Protein 5Z4G (pdb70)

Solvent-accessible surface area: 16074 Å² total; per-residue (Å²): 54,96,64,50,8,61,29,0,54,25,40,0,53,2,74,120,48,72,7,100,81,26,156,42,12,24,170,31,2,102,38,45,108,109,43,47,62,17,65,64,65,205,40,52,4,30,8,67,11,68,79,63,115,83,79,93,30,14,38,9,50,20,34,20,68,82,53,162,72,136,60,88,32,53,12,76,54,50,107,118,22,76,52,76,87,104,80,45,73,48,83,17,42,5,49,63,91,61,40,65,0,31,16,110,30,61,31,64,94,104,142,16,126,20,76,11,34,17,57,4,17,10,46,37,0,53,26,31,18,52,2,86,72,33,46,0,75,9,78,5,97,76,41,199,103,165,146,246,93,29,65,30,0,52,24,81,0,56,3,70,121,33,74,6,90,73,26,147,41,11,8,164,24,8,104,41,44,108,108,36,58,64,14,60,69,28,180,30,53,6,39,7,70,11,62,72,86,113,86,67,95,28,18,40,8,64,20,30,18,66,88,48,127,48,72,29,99,14,18,6,19,53,49,40,85,18,57,13,31,11,90,82,34,67,20,68,17,38,5,49,63,90,63,96,62,0,26,15,87,33,57,32,73,90,99,148,20,94,17,48,9,28,18,52,6,104,50,71,64,1,55,25,26,17,45,2,114,77,37,48,0,67,11,101,6,106,58,69,173

Secondary structure (DSSP, 8-state):
---B--TT-EEEEEPSSPPBTHHHHHHHTT--HHHHTTTSTT---EEEEE--TT-SSEEEEEE-TTSS-EEEEEE-TT--EEEEETTEEEEEEEEEETTEEEEEEEEGGGTEEEEEEEEEETTEEEEEEEETTEEEEEEEEEE--/------TT-EEEEEPSSPPBTHHHHHHHHT--HHHHGGGSSSS--EEEEEE-TT-SSEEEEEE-TTSS-EEEEEE-TT--EEEEETTEEEEEEEEEETTEEEEEEEEGGGTEEEEEEEEEETTEEEEEEEETTEEEEEEEEEE-

Foldseek 3Di:
DDDAAQQLAAKWKFDPDAWACRVVCCVQQVPDPVRVVCRDDPWMKMKHWADDPPDQKIWIWIDTPPDDQIDIDIAHAPDWDWDDDPRFIKIWHWHDDGNKIKIWIAGVVVRKIKIWIWDDDPQKIWIWMDINHDITITIIGGDND/DDDAAQQLAAKWKFDFAAWALRVVVCVQQVPDPVRCVCRGGPWMKMKHWADDPPDQKIWIKIDGPPDPDIDIDIGHAQDWDWDDDPRFIKIWHWHDDGNKIWIWIARVVVRWIKIWIWDDDPQKIWIWIDTPRGIIITIIGGDD

B-factor: mean 23.76, std 11.37, range [7.85, 71.8]

Structure (mmCIF, N/CA/C/O backbone):
data_5Z4G
#
_entry.id   5Z4G
#
_cell.length_a   32.802
_cell.length_b   41.926
_cell.length_c   53.483
_cell.angle_alpha   89.97
_cell.angle_beta   80.75
_cell.angle_gamma   78.76
#
_symmetry.space_group_name_H-M   'P 1'
#
loop_
_entity.id
_entity.type
_entity.pdbx_description
1 polymer SAHS4
2 non-polymer 'ZINC ION'
3 non-polymer 'TETRAETHYLENE GLYCOL'
4 non-polymer 'TRIETHYLENE GLYCOL'
5 water water
#
loop_
_atom_site.group_PDB
_atom_site.id
_atom_site.type_symbol
_atom_site.label_atom_id
_atom_site.label_alt_id
_atom_site.label_comp_id
_atom_site.label_asym_id
_atom_site.label_entity_id
_atom_site.label_seq_id
_atom_site.pdbx_PDB_ins_code
_atom_site.Cartn_x
_atom_site.Cartn_y
_atom_site.Cartn_z
_atom_site.occupancy
_atom_site.B_iso_or_equiv
_atom_site.auth_seq_id
_atom_site.auth_comp_id
_atom_site.auth_asym_id
_atom_site.auth_atom_id
_atom_site.pdbx_PDB_model_num
ATOM 1 N N . SER A 1 17 ? 3.199 26.000 13.702 1.00 33.11 27 SER A N 1
ATOM 2 C CA . SER A 1 17 ? 2.328 25.025 12.997 1.00 37.28 27 SER A CA 1
ATOM 3 C C . SER A 1 17 ? 2.577 23.630 13.557 1.00 34.86 27 SER A C 1
ATOM 4 O O . SER A 1 17 ? 3.487 23.427 14.368 1.00 33.48 27 SER A O 1
ATOM 7 N N . GLN A 1 18 ? 1.767 22.679 13.109 1.00 35.74 28 GLN A N 1
ATOM 8 C CA . GLN A 1 18 ? 1.809 21.306 13.576 1.00 37.18 28 GLN A CA 1
ATOM 9 C C . GLN A 1 18 ? 3.110 20.623 13.150 1.00 34.41 28 GLN A C 1
ATOM 10 O O . GLN A 1 18 ? 3.579 20.808 12.023 1.00 36.43 28 GLN A O 1
ATOM 16 N N . TRP A 1 19 ? 3.703 19.860 14.066 1.00 33.14 29 TRP A N 1
ATOM 17 C CA . TRP A 1 19 ? 4.690 18.855 13.696 1.00 30.48 29 TRP A CA 1
ATOM 18 C C . TRP A 1 19 ? 3.945 17.728 12.992 1.00 29.23 29 TRP A C 1
ATOM 19 O O . TRP A 1 19 ? 2.806 17.407 13.350 1.00 32.16 29 TRP A O 1
ATOM 30 N N . THR A 1 20 ? 4.569 17.137 11.983 1.00 25.05 30 THR A N 1
ATOM 31 C CA . THR A 1 20 ? 3.930 16.046 11.231 1.00 22.44 30 THR A CA 1
ATOM 32 C C . THR A 1 20 ? 4.881 14.876 11.063 1.00 19.66 30 THR A C 1
ATOM 33 O O . THR A 1 20 ? 6.066 15.062 10.817 1.00 19.09 30 THR A O 1
ATOM 37 N N . GLY A 1 21 ? 4.351 13.664 11.200 1.00 18.58 31 GLY A N 1
ATOM 38 C CA . GLY A 1 21 ? 5.104 12.448 10.917 1.00 17.57 31 GLY A CA 1
ATOM 39 C C . GLY A 1 21 ? 4.447 11.697 9.783 1.00 15.39 31 GLY A C 1
ATOM 40 O O . GLY A 1 21 ? 3.217 11.648 9.697 1.00 16.54 31 GLY A O 1
ATOM 41 N N . LYS A 1 22 ? 5.270 11.123 8.908 1.00 13.28 32 LYS A N 1
ATOM 42 C CA . LYS A 1 22 ? 4.799 10.246 7.828 1.00 11.79 32 LYS A CA 1
ATOM 43 C C . LYS A 1 22 ? 5.612 8.948 7.914 1.00 10.41 32 LYS A C 1
ATOM 44 O O . LYS A 1 22 ? 6.537 8.706 7.106 1.00 11.80 32 LYS A O 1
ATOM 50 N N . PRO A 1 23 ? 5.288 8.105 8.917 1.00 10.39 33 PRO A N 1
ATOM 51 C CA . PRO A 1 23 ? 6.180 6.975 9.241 1.00 10.23 33 PRO A CA 1
ATOM 52 C C . PRO A 1 23 ? 6.157 5.853 8.202 1.00 10.22 33 PRO A C 1
ATOM 53 O O . PRO A 1 23 ? 6.972 4.940 8.271 1.00 11.09 33 PRO A O 1
ATOM 57 N N . TRP A 1 24 ? 5.225 5.930 7.253 1.00 9.84 34 TRP A N 1
ATOM 58 C CA . TRP A 1 24 ? 5.163 4.999 6.123 1.00 9.42 34 TRP A CA 1
ATOM 59 C C . TRP A 1 24 ? 6.233 5.282 5.060 1.00 9.28 34 TRP A C 1
ATOM 60 O O . TRP A 1 24 ? 6.481 4.438 4.200 1.00 10.27 34 TRP A O 1
ATOM 71 N N . LEU A 1 25 ? 6.844 6.470 5.109 1.00 9.96 35 LEU A N 1
ATOM 72 C CA . LEU A 1 25 ? 7.993 6.753 4.244 1.00 9.91 35 LEU A CA 1
ATOM 73 C C . LEU A 1 25 ? 9.166 5.855 4.604 1.00 10.64 35 LEU A C 1
ATOM 74 O O . LEU A 1 25 ? 9.504 5.688 5.782 1.00 13.43 35 LEU A O 1
ATOM 79 N N . GLY A 1 26 ? 9.776 5.273 3.582 1.00 10.44 36 GLY A N 1
ATOM 80 C CA . GLY A 1 26 ? 10.853 4.296 3.779 1.00 9.83 36 GLY A CA 1
ATOM 81 C C . GLY A 1 26 ? 10.691 3.092 2.884 1.00 9.57 36 GLY A C 1
ATOM 82 O O . GLY A 1 26 ? 9.799 3.064 2.019 1.00 9.81 36 GLY A O 1
ATOM 83 N N . LYS A 1 27 ? 11.559 2.103 3.090 1.00 9.19 37 LYS A N 1
ATOM 84 C CA . LYS A 1 27 ? 11.497 0.851 2.339 1.00 9.10 37 LYS A CA 1
ATOM 85 C C . LYS A 1 27 ? 11.129 -0.286 3.282 1.00 8.12 37 LYS A C 1
ATOM 86 O O . LYS A 1 27 ? 11.564 -0.314 4.425 1.00 9.73 37 LYS A O 1
ATOM 92 N N . TRP A 1 28 ? 10.314 -1.215 2.785 1.00 8.42 38 TRP A N 1
ATOM 93 C CA . TRP A 1 28 ? 9.633 -2.202 3.608 1.00 8.28 38 TRP A CA 1
ATOM 94 C C . TRP A 1 28 ? 9.692 -3.573 2.949 1.00 9.28 38 TRP A C 1
ATOM 95 O O . TRP A 1 28 ? 9.532 -3.685 1.735 1.00 10.71 38 TRP A O 1
ATOM 106 N N A GLU A 1 29 ? 9.922 -4.607 3.755 0.50 9.91 39 GLU A N 1
ATOM 107 N N B GLU A 1 29 ? 9.917 -4.606 3.758 0.50 9.30 39 GLU A N 1
ATOM 108 C CA A GLU A 1 29 ? 9.928 -5.989 3.277 0.50 10.35 39 GLU A CA 1
ATOM 109 C CA B GLU A 1 29 ? 9.935 -5.992 3.288 0.50 9.00 39 GLU A CA 1
ATOM 110 C C A GLU A 1 29 ? 8.823 -6.772 3.965 0.50 10.22 39 GLU A C 1
ATOM 111 C C B GLU A 1 29 ? 8.826 -6.778 3.968 0.50 9.27 39 GLU A C 1
ATOM 112 O O A GLU A 1 29 ? 8.722 -6.753 5.194 0.50 10.71 39 GLU A O 1
ATOM 113 O O B GLU A 1 29 ? 8.725 -6.768 5.198 0.50 9.81 39 GLU A O 1
ATOM 124 N N . SER A 1 30 ? 7.996 -7.458 3.179 1.00 9.34 40 SER A N 1
ATOM 125 C CA . SER A 1 30 ? 6.912 -8.267 3.740 1.00 10.26 40 SER A CA 1
ATOM 126 C C . SER A 1 30 ? 7.485 -9.347 4.660 1.00 10.88 40 SER A C 1
ATOM 127 O O . SER A 1 30 ? 8.523 -9.964 4.354 1.00 12.41 40 SER A O 1
ATOM 130 N N . ILE A 1 31 ? 6.840 -9.537 5.806 1.00 11.20 41 ILE A N 1
ATOM 131 C CA . ILE A 1 31 ? 7.268 -10.598 6.725 1.00 12.53 41 ILE A CA 1
ATOM 132 C C . ILE A 1 31 ? 6.933 -11.969 6.137 1.00 13.79 41 ILE A C 1
ATOM 133 O O . ILE A 1 31 ? 6.086 -12.068 5.252 1.00 14.85 41 ILE A O 1
ATOM 138 N N . ASP A 1 32 ? 7.595 -13.012 6.628 1.00 16.62 42 ASP A N 1
ATOM 139 C CA . ASP A 1 32 ? 7.316 -14.380 6.167 1.00 18.74 42 ASP A CA 1
ATOM 140 C C . ASP A 1 32 ? 5.848 -14.751 6.360 1.00 18.54 42 ASP A C 1
ATOM 141 O O . ASP A 1 32 ? 5.245 -14.398 7.366 1.00 18.03 42 ASP A O 1
ATOM 146 N N . GLY A 1 33 ? 5.285 -15.444 5.376 1.00 18.40 43 GLY A N 1
ATOM 147 C CA . GLY A 1 33 ? 3.919 -15.936 5.472 1.00 18.52 43 GLY A CA 1
ATOM 148 C C . GLY A 1 33 ? 2.918 -15.107 4.701 1.00 19.28 43 GLY A C 1
ATOM 149 O O . GLY A 1 33 ? 3.282 -14.153 4.003 1.00 20.52 43 GLY A O 1
ATOM 150 N N . THR A 1 34 ? 1.656 -15.494 4.831 1.00 19.06 44 THR A N 1
ATOM 151 C CA . THR A 1 34 ? 0.543 -14.870 4.126 1.00 19.28 44 THR A CA 1
ATOM 152 C C . THR A 1 34 ? -0.155 -13.848 5.022 1.00 17.71 44 THR A C 1
ATOM 153 O O . THR A 1 34 ? -0.062 -13.946 6.243 1.00 18.21 44 THR A O 1
ATOM 157 N N . PRO A 1 35 ? -0.849 -12.855 4.422 1.00 17.10 45 PRO A N 1
ATOM 158 C CA . PRO A 1 35 ? -1.576 -11.875 5.233 1.00 17.00 45 PRO A CA 1
ATOM 159 C C . PRO A 1 35 ? -2.586 -12.529 6.174 1.00 18.06 45 PRO A C 1
ATOM 160 O O . PRO A 1 35 ? -3.101 -13.613 5.872 1.00 19.97 45 PRO A O 1
ATOM 164 N N . GLU A 1 36 ? -2.824 -11.896 7.321 1.00 19.12 46 GLU A N 1
ATOM 165 C CA . GLU A 1 36 ? -3.919 -12.281 8.211 1.00 21.36 46 GLU A CA 1
ATOM 166 C C . GLU A 1 36 ? -5.232 -12.256 7.435 1.00 21.53 46 GLU A C 1
ATOM 167 O O . GLU A 1 36 ? -5.496 -11.307 6.684 1.00 20.74 46 GLU A O 1
ATOM 173 N N . ASN A 1 37 ? -6.023 -13.321 7.597 1.00 22.35 47 ASN A N 1
ATOM 174 C CA . ASN A 1 37 ? -7.314 -13.491 6.918 1.00 24.19 47 ASN A CA 1
ATOM 175 C C . ASN A 1 37 ? -7.215 -13.621 5.377 1.00 22.87 47 ASN A C 1
ATOM 176 O O . ASN A 1 37 ? -8.195 -13.395 4.660 1.00 24.71 47 ASN A O 1
ATOM 181 N N . TRP A 1 38 ? -6.037 -14.005 4.882 1.00 23.68 48 TRP A N 1
ATOM 182 C CA . TRP A 1 38 ? -5.786 -14.141 3.443 1.00 23.43 48 TRP A CA 1
ATOM 183 C C . TRP A 1 38 ? -6.759 -15.056 2.708 1.00 26.76 48 TRP A C 1
ATOM 184 O O . TRP A 1 38 ? -7.240 -14.689 1.632 1.00 26.35 48 TRP A O 1
ATOM 195 N N . GLU A 1 39 ? -7.045 -16.230 3.287 1.00 28.14 49 GLU A N 1
ATOM 196 C CA . GLU A 1 39 ? -7.948 -17.203 2.664 1.00 32.08 49 GLU A CA 1
ATOM 197 C C . GLU A 1 39 ? -9.321 -16.587 2.396 1.00 31.04 49 GLU A C 1
ATOM 198 O O . GLU A 1 39 ? -9.823 -16.670 1.274 1.00 34.37 49 GLU A O 1
ATOM 204 N N . ALA A 1 40 ? -9.893 -15.952 3.419 1.00 29.60 50 ALA A N 1
ATOM 205 C CA . ALA A 1 40 ? -11.192 -15.279 3.309 1.00 29.09 50 ALA A CA 1
ATOM 206 C C . ALA A 1 40 ? -11.178 -14.115 2.308 1.00 30.31 50 ALA A C 1
ATOM 207 O O . ALA A 1 40 ? -12.146 -13.940 1.560 1.00 31.40 50 ALA A O 1
ATOM 209 N N . PHE A 1 41 ? -10.084 -13.341 2.296 1.00 27.94 51 PHE A N 1
ATOM 210 C CA . PHE A 1 41 ? -9.924 -12.212 1.368 1.00 25.22 51 PHE A CA 1
ATOM 211 C C . PHE A 1 41 ? -9.833 -12.661 -0.085 1.00 25.62 51 PHE A C 1
ATOM 212 O O . PHE A 1 41 ? -10.477 -12.073 -0.949 1.00 26.78 51 PHE A O 1
ATOM 220 N N . VAL A 1 42 ? -9.021 -13.689 -0.341 1.00 26.50 52 VAL A N 1
ATOM 221 C CA . VAL A 1 42 ? -8.891 -14.280 -1.673 1.00 28.48 52 VAL A CA 1
ATOM 222 C C . VAL A 1 42 ? -10.269 -14.663 -2.243 1.00 29.90 52 VAL A C 1
ATOM 223 O O . VAL A 1 42 ? -10.582 -14.336 -3.392 1.00 31.62 52 VAL A O 1
ATOM 227 N N . LYS A 1 43 ? -11.091 -15.312 -1.414 1.00 30.67 53 LYS A N 1
ATOM 228 C CA . LYS A 1 43 ? -12.420 -15.787 -1.818 1.00 32.91 53 LYS A CA 1
ATOM 229 C C . LYS A 1 43 ? -13.385 -14.623 -2.078 1.00 32.14 53 LYS A C 1
ATOM 230 O O . LYS A 1 43 ? -13.989 -14.543 -3.149 1.00 34.01 53 LYS A O 1
ATOM 236 N N . ALA A 1 44 ? -13.507 -13.724 -1.103 1.00 31.09 54 ALA A N 1
ATOM 237 C CA . ALA A 1 44 ? -14.442 -12.603 -1.189 1.00 30.84 54 ALA A CA 1
ATOM 238 C C . ALA A 1 44 ? -14.066 -11.542 -2.227 1.00 30.95 54 ALA A C 1
ATOM 239 O O . ALA A 1 44 ? -14.945 -11.012 -2.917 1.00 31.59 54 ALA A O 1
ATOM 241 N N . ALA A 1 45 ? -12.771 -11.243 -2.337 1.00 29.45 55 ALA A N 1
ATOM 242 C CA . ALA A 1 45 ? -12.284 -10.217 -3.267 1.00 31.11 55 ALA A CA 1
ATOM 243 C C . ALA A 1 45 ? -11.980 -10.791 -4.651 1.00 31.97 55 ALA A C 1
ATOM 244 O O . ALA A 1 45 ? -11.552 -10.059 -5.556 1.00 32.81 55 ALA A O 1
ATOM 246 N N . ASN A 1 46 ? -12.222 -12.099 -4.801 1.00 31.97 56 ASN A N 1
ATOM 247 C CA . ASN A 1 46 ? -12.051 -12.828 -6.057 1.00 32.92 56 ASN A CA 1
ATOM 248 C C . ASN A 1 46 ? -10.656 -12.624 -6.640 1.00 31.07 56 ASN A C 1
ATOM 249 O O . ASN A 1 46 ? -10.498 -12.225 -7.798 1.00 32.60 56 ASN A O 1
ATOM 254 N N . ILE A 1 47 ? -9.651 -12.876 -5.803 1.00 28.42 57 ILE A N 1
ATOM 255 C CA . ILE A 1 47 ? -8.251 -12.766 -6.206 1.00 29.58 57 ILE A CA 1
ATOM 256 C C . ILE A 1 47 ? -7.907 -13.976 -7.080 1.00 27.67 57 ILE A C 1
ATOM 257 O O . ILE A 1 47 ? -7.967 -15.113 -6.601 1.00 28.61 57 ILE A O 1
ATOM 262 N N . PRO A 1 48 ? -7.568 -13.734 -8.369 1.00 28.01 58 PRO A N 1
ATOM 263 C CA . PRO A 1 48 ? -7.267 -14.833 -9.299 1.00 26.75 58 PRO A CA 1
ATOM 264 C C . PRO A 1 48 ? -5.979 -15.570 -8.908 1.00 25.12 58 PRO A C 1
ATOM 265 O O . PRO A 1 48 ? -5.107 -14.961 -8.279 1.00 25.85 58 PRO A O 1
ATOM 269 N N . PRO A 1 49 ? -5.857 -16.871 -9.261 1.00 22.65 59 PRO A N 1
ATOM 270 C CA . PRO A 1 49 ? -4.633 -17.637 -8.966 1.00 23.17 59 PRO A CA 1
ATOM 271 C C . PRO A 1 49 ? -3.325 -16.960 -9.389 1.00 23.22 59 PRO A C 1
ATOM 272 O O . PRO A 1 49 ? -2.335 -17.079 -8.670 1.00 24.53 59 PRO A O 1
ATOM 276 N N . LYS A 1 50 ? -3.324 -16.248 -10.521 1.00 25.49 60 LYS A N 1
ATOM 277 C CA . LYS A 1 50 ? -2.121 -15.539 -10.997 1.00 26.15 60 LYS A CA 1
ATOM 278 C C . LYS A 1 50 ? -1.635 -14.449 -10.034 1.00 26.66 60 LYS A C 1
ATOM 279 O O . LYS A 1 50 ? -0.435 -14.203 -9.939 1.00 29.31 60 LYS A O 1
ATOM 285 N N . ASP A 1 51 ? -2.574 -13.812 -9.335 1.00 28.50 61 ASP A N 1
ATOM 286 C CA . ASP A 1 51 ? -2.263 -12.790 -8.332 1.00 30.85 61 ASP A CA 1
ATOM 287 C C . ASP A 1 51 ? -1.958 -13.403 -6.966 1.00 30.59 61 ASP A C 1
ATOM 288 O O . ASP A 1 51 ? -1.072 -12.919 -6.249 1.00 32.09 61 ASP A O 1
ATOM 293 N N . GLN A 1 52 ? -2.689 -14.467 -6.623 1.00 28.75 62 GLN A N 1
ATOM 294 C CA . GLN A 1 52 ? -2.470 -15.257 -5.403 1.00 29.97 62 GLN A CA 1
ATOM 295 C C . GLN A 1 52 ? -1.020 -15.716 -5.262 1.00 29.84 62 GLN A C 1
ATOM 296 O O . GLN A 1 52 ? -0.452 -15.643 -4.173 1.00 29.09 62 GLN A O 1
ATOM 302 N N . ALA A 1 53 ? -0.444 -16.174 -6.376 1.00 29.40 63 ALA A N 1
ATOM 303 C CA . ALA A 1 53 ? 0.929 -16.686 -6.445 1.00 29.37 63 ALA A CA 1
ATOM 304 C C . ALA A 1 53 ? 1.993 -15.705 -5.942 1.00 31.18 63 ALA A C 1
ATOM 305 O O . ALA A 1 53 ? 3.027 -16.129 -5.419 1.00 33.31 63 ALA A O 1
ATOM 307 N N . LEU A 1 54 ? 1.735 -14.406 -6.092 1.00 30.50 64 LEU A N 1
ATOM 308 C CA . LEU A 1 54 ? 2.699 -13.378 -5.687 1.00 33.75 64 LEU A CA 1
ATOM 309 C C . LEU A 1 54 ? 2.779 -13.165 -4.180 1.00 34.08 64 LEU A C 1
ATOM 310 O O . LEU A 1 54 ? 3.724 -12.541 -3.694 1.00 32.80 64 LEU A O 1
ATOM 315 N N . TYR A 1 55 ? 1.797 -13.702 -3.454 1.00 33.89 65 TYR A N 1
ATOM 316 C CA . TYR A 1 55 ? 1.714 -13.559 -1.999 1.00 36.24 65 TYR A CA 1
ATOM 317 C C . TYR A 1 55 ? 1.775 -14.902 -1.267 1.00 38.59 65 TYR A C 1
ATOM 318 O O . TYR A 1 55 ? 1.844 -14.944 -0.038 1.00 39.48 65 TYR A O 1
ATOM 327 N N . ASN A 1 56 ? 1.762 -15.992 -2.035 1.00 42.29 66 ASN A N 1
ATOM 328 C CA . ASN A 1 56 ? 1.934 -17.342 -1.499 1.00 47.11 66 ASN A CA 1
ATOM 329 C C . ASN A 1 56 ? 3.375 -17.825 -1.680 1.00 46.28 66 ASN A C 1
ATOM 330 O O . ASN A 1 56 ? 4.025 -17.517 -2.686 1.00 46.99 66 ASN A O 1
ATOM 335 N N . GLY A 1 57 ? 3.867 -18.573 -0.695 1.00 44.44 67 GLY A N 1
ATOM 336 C CA . GLY A 1 57 ? 5.211 -19.150 -0.741 1.00 39.50 67 GLY A CA 1
ATOM 337 C C . GLY A 1 57 ? 6.300 -18.256 -0.179 1.00 38.12 67 GLY A C 1
ATOM 338 O O . GLY A 1 57 ? 6.040 -17.397 0.667 1.00 39.46 67 GLY A O 1
ATOM 339 N N . LYS A 1 58 ? 7.524 -18.463 -0.663 1.00 36.33 68 LYS A N 1
ATOM 340 C CA . LYS A 1 58 ? 8.694 -17.705 -0.206 1.00 35.41 68 LYS A CA 1
ATOM 341 C C . LYS A 1 58 ? 8.812 -16.305 -0.821 1.00 32.86 68 LYS A C 1
ATOM 342 O O . LYS A 1 58 ? 9.700 -15.544 -0.436 1.00 33.43 68 LYS A O 1
ATOM 348 N N . GLN A 1 59 ? 7.911 -15.968 -1.748 1.00 29.70 69 GLN A N 1
ATOM 349 C CA . GLN A 1 59 ? 7.968 -14.705 -2.492 1.00 27.23 69 GLN A CA 1
ATOM 350 C C . GLN A 1 59 ? 7.813 -13.463 -1.605 1.00 23.22 69 GLN A C 1
ATOM 351 O O . GLN A 1 59 ? 6.789 -13.275 -0.956 1.00 25.40 69 GLN A O 1
ATOM 357 N N . LYS A 1 60 ? 8.846 -12.626 -1.587 1.00 20.20 70 LYS A N 1
ATOM 358 C CA . LYS A 1 60 ? 8.810 -11.358 -0.852 1.00 17.58 70 LYS A CA 1
ATOM 359 C C . LYS A 1 60 ? 8.236 -10.217 -1.681 1.00 15.61 70 LYS A C 1
ATOM 360 O O . LYS A 1 60 ? 8.359 -10.197 -2.905 1.00 17.59 70 LYS A O 1
ATOM 366 N N . THR A 1 61 ? 7.612 -9.271 -0.989 1.00 13.40 71 THR A N 1
ATOM 367 C CA . THR A 1 61 ? 7.246 -7.988 -1.556 1.00 12.18 71 THR A CA 1
ATOM 368 C C . THR A 1 61 ? 8.128 -6.933 -0.913 1.00 11.35 71 THR A C 1
ATOM 369 O O . THR A 1 61 ? 8.261 -6.889 0.318 1.00 11.88 71 THR A O 1
ATOM 373 N N . LEU A 1 62 ? 8.715 -6.086 -1.751 1.00 11.48 72 LEU A N 1
ATOM 374 C CA . LEU A 1 62 ? 9.394 -4.885 -1.295 1.00 11.57 72 LEU A CA 1
ATOM 375 C C . LEU A 1 62 ? 8.549 -3.675 -1.657 1.00 11.73 72 LEU A C 1
ATOM 376 O O . LEU A 1 62 ? 8.080 -3.545 -2.785 1.00 14.20 72 LEU A O 1
ATOM 381 N N . LEU A 1 63 ? 8.357 -2.791 -0.692 1.00 11.06 73 LEU A N 1
ATOM 382 C CA . LEU A 1 63 ? 7.574 -1.596 -0.902 1.00 11.15 73 LEU A CA 1
ATOM 383 C C . LEU A 1 63 ? 8.410 -0.387 -0.505 1.00 10.67 73 LEU A C 1
ATOM 384 O O . LEU A 1 63 ? 9.020 -0.377 0.560 1.00 11.89 73 LEU A O 1
ATOM 389 N N . LYS A 1 64 ? 8.451 0.633 -1.359 1.00 10.10 74 LYS A N 1
ATOM 390 C CA . LYS A 1 64 ? 9.206 1.842 -1.035 1.00 10.14 74 LYS A CA 1
ATOM 391 C C . LYS A 1 64 ? 8.365 3.079 -1.303 1.00 9.48 74 LYS A C 1
ATOM 392 O O . LYS A 1 64 ? 7.816 3.221 -2.389 1.00 10.76 74 LYS A O 1
ATOM 398 N N . TYR A 1 65 ? 8.278 3.960 -0.306 1.00 9.64 75 TYR A N 1
ATOM 399 C CA . TYR A 1 65 ? 7.630 5.273 -0.442 1.00 9.89 75 TYR A CA 1
ATOM 400 C C . TYR A 1 65 ? 8.662 6.333 -0.134 1.00 10.24 75 TYR A C 1
ATOM 401 O O . TYR A 1 65 ? 9.382 6.214 0.861 1.00 11.38 75 TYR A O 1
ATOM 410 N N . TRP A 1 66 ? 8.743 7.372 -0.967 1.00 10.32 76 TRP A N 1
ATOM 411 C CA . TRP A 1 66 ? 9.676 8.470 -0.708 1.00 11.50 76 TRP A CA 1
ATOM 412 C C . TRP A 1 66 ? 9.177 9.793 -1.259 1.00 13.31 76 TRP A C 1
ATOM 413 O O . TRP A 1 66 ? 8.281 9.831 -2.117 1.00 13.11 76 TRP A O 1
ATOM 424 N N . LYS A 1 67 ? 9.743 10.871 -0.728 1.00 15.57 77 LYS A N 1
ATOM 425 C CA . LYS A 1 67 ? 9.427 12.223 -1.145 1.00 18.62 77 LYS A CA 1
ATOM 426 C C . LYS A 1 67 ? 10.741 12.972 -1.261 1.00 21.44 77 LYS A C 1
ATOM 427 O O . LYS A 1 67 ? 11.518 13.016 -0.306 1.00 22.00 77 LYS A O 1
ATOM 433 N N . GLU A 1 68 ? 11.006 13.542 -2.428 1.00 24.39 78 GLU A N 1
ATOM 434 C CA . GLU A 1 68 ? 12.150 14.455 -2.530 1.00 31.71 78 GLU A CA 1
ATOM 435 C C . GLU A 1 68 ? 11.747 15.886 -2.182 1.00 34.98 78 GLU A C 1
ATOM 436 O O . GLU A 1 68 ? 10.658 16.340 -2.547 1.00 33.81 78 GLU A O 1
ATOM 442 N N . ALA A 1 69 ? 12.648 16.571 -1.475 1.00 33.54 79 ALA A N 1
ATOM 443 C CA . ALA A 1 69 ? 12.396 17.876 -0.841 1.00 35.26 79 ALA A CA 1
ATOM 444 C C . ALA A 1 69 ? 11.737 18.937 -1.732 1.00 32.41 79 ALA A C 1
ATOM 445 O O . ALA A 1 69 ? 10.797 19.620 -1.298 1.00 37.21 79 ALA A O 1
ATOM 447 N N . GLY A 1 70 ? 12.214 19.055 -2.970 1.00 30.50 80 GLY A N 1
ATOM 448 C CA . GLY A 1 70 ? 11.744 20.089 -3.897 1.00 32.33 80 GLY A CA 1
ATOM 449 C C . GLY A 1 70 ? 10.629 19.714 -4.862 1.00 31.51 80 GLY A C 1
ATOM 450 O O . GLY A 1 70 ? 10.389 20.444 -5.829 1.00 31.18 80 GLY A O 1
ATOM 451 N N . GLU A 1 71 ? 9.953 18.587 -4.613 1.00 31.10 81 GLU A N 1
ATOM 452 C CA . GLU A 1 71 ? 8.809 18.161 -5.444 1.00 30.87 81 GLU A CA 1
ATOM 453 C C . GLU A 1 71 ? 7.498 18.146 -4.645 1.00 29.61 81 GLU A C 1
ATOM 454 O O . GLU A 1 71 ? 7.514 18.081 -3.415 1.00 30.47 81 GLU A O 1
ATOM 460 N N . ASP A 1 72 ? 6.373 18.235 -5.355 1.00 29.87 82 ASP A N 1
ATOM 461 C CA . ASP A 1 72 ? 5.038 18.290 -4.740 1.00 31.35 82 ASP A CA 1
ATOM 462 C C . ASP A 1 72 ? 4.318 16.936 -4.818 1.00 29.19 82 ASP A C 1
ATOM 463 O O . ASP A 1 72 ? 3.123 16.829 -4.522 1.00 30.85 82 ASP A O 1
ATOM 468 N N . HIS A 1 73 ? 5.056 15.909 -5.228 1.00 24.1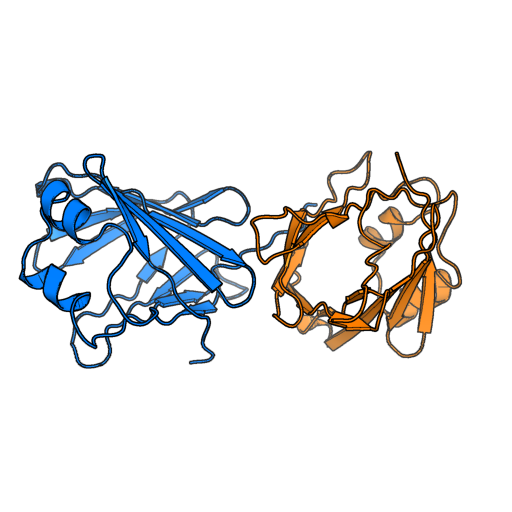1 83 HIS A N 1
ATOM 469 C CA . HIS A 1 73 ? 4.510 14.562 -5.347 1.00 19.93 83 HIS A CA 1
ATOM 470 C C . HIS A 1 73 ? 5.332 13.561 -4.541 1.00 16.90 83 HIS A C 1
ATOM 471 O O . HIS A 1 73 ? 6.472 13.851 -4.158 1.00 18.52 83 HIS A O 1
ATOM 478 N N . TYR A 1 74 ? 4.723 12.407 -4.274 1.00 13.07 84 TYR A N 1
ATOM 479 C CA . TYR A 1 74 ? 5.377 11.268 -3.640 1.00 12.02 84 TYR A CA 1
ATOM 480 C C . TYR A 1 74 ? 5.691 10.221 -4.681 1.00 11.73 84 TYR A C 1
ATOM 481 O O . TYR A 1 74 ? 5.040 10.172 -5.726 1.00 13.44 84 TYR A O 1
ATOM 490 N N . HIS A 1 75 ? 6.675 9.378 -4.387 1.00 10.84 85 HIS A N 1
ATOM 491 C CA . HIS A 1 75 ? 6.987 8.225 -5.223 1.00 11.83 85 HIS A CA 1
ATOM 492 C C . HIS A 1 75 ? 6.724 6.929 -4.480 1.00 11.01 85 HIS A C 1
ATOM 493 O O . HIS A 1 75 ? 6.890 6.848 -3.257 1.00 11.90 85 HIS A O 1
ATOM 500 N N . VAL A 1 76 ? 6.330 5.916 -5.243 1.00 10.79 86 VAL A N 1
ATOM 501 C CA . VAL A 1 76 ? 6.140 4.563 -4.729 1.00 10.72 86 VAL A CA 1
ATOM 502 C C . VAL A 1 76 ? 6.748 3.580 -5.716 1.00 11.33 86 VAL A C 1
ATOM 503 O O . VAL A 1 76 ? 6.650 3.763 -6.933 1.00 12.25 86 VAL A O 1
ATOM 507 N N . GLN A 1 77 ? 7.375 2.545 -5.171 1.00 12.13 87 GLN A N 1
ATOM 508 C CA . GLN A 1 77 ? 7.918 1.467 -5.954 1.00 13.36 87 GLN A CA 1
ATOM 509 C C . GLN A 1 77 ? 7.642 0.174 -5.218 1.00 13.98 87 GLN A C 1
ATOM 510 O O . GLN A 1 77 ? 7.892 0.078 -4.010 1.00 15.46 87 GLN A O 1
ATOM 516 N N A THR A 1 78 ? 7.133 -0.813 -5.953 0.26 14.28 88 THR A N 1
ATOM 517 N N B THR A 1 78 ? 7.077 -0.798 -5.931 0.74 14.20 88 THR A N 1
ATOM 518 C CA A THR A 1 78 ? 6.870 -2.141 -5.418 0.26 16.16 88 THR A CA 1
ATOM 519 C CA B THR A 1 78 ? 6.928 -2.145 -5.401 0.74 16.33 88 THR A CA 1
ATOM 520 C C A THR A 1 78 ? 7.527 -3.180 -6.314 0.26 17.85 88 THR A C 1
ATOM 521 C C B THR A 1 78 ? 7.653 -3.109 -6.316 0.74 17.65 88 THR A C 1
ATOM 522 O O A THR A 1 78 ? 7.379 -3.123 -7.536 0.26 18.00 88 THR A O 1
ATOM 523 O O B THR A 1 78 ? 7.680 -2.937 -7.538 0.74 17.34 88 THR A O 1
ATOM 530 N N . SER A 1 79 ? 8.262 -4.112 -5.710 1.00 18.89 89 SER A N 1
ATOM 531 C CA . SER A 1 79 ? 8.902 -5.180 -6.468 1.00 22.62 89 SER A CA 1
ATOM 532 C C . SER A 1 79 ? 8.686 -6.501 -5.773 1.00 24.01 89 SER A C 1
ATOM 533 O O . SER A 1 79 ? 8.481 -6.553 -4.556 1.00 22.18 89 SER A O 1
ATOM 536 N N . PHE A 1 80 ? 8.712 -7.559 -6.573 1.00 26.76 90 PHE A N 1
ATOM 537 C CA . PHE A 1 80 ? 8.587 -8.909 -6.084 1.00 28.10 90 PHE A CA 1
ATOM 538 C C . PHE A 1 80 ? 9.855 -9.620 -6.568 1.00 30.43 90 PHE A C 1
ATOM 539 O O . PHE A 1 80 ? 9.839 -10.228 -7.643 1.00 30.80 90 PHE A O 1
ATOM 547 N N . PRO A 1 81 ? 10.969 -9.522 -5.787 1.00 30.84 91 PRO A N 1
ATOM 548 C CA . PRO A 1 81 ? 12.278 -10.075 -6.183 1.00 34.58 91 PRO A CA 1
ATOM 549 C C . PRO A 1 81 ? 12.186 -11.524 -6.658 1.00 35.21 91 PRO A C 1
ATOM 550 O O . PRO A 1 81 ? 11.656 -12.379 -5.943 1.00 35.95 91 PRO A O 1
ATOM 554 N N . GLY A 1 82 ? 12.676 -11.766 -7.875 1.00 37.94 92 GLY A N 1
ATOM 555 C CA . GLY A 1 82 ? 12.573 -13.065 -8.538 1.00 37.84 92 GLY A CA 1
ATOM 556 C C . GLY A 1 82 ? 11.612 -13.072 -9.717 1.00 39.84 92 GLY A C 1
ATOM 557 O O . GLY A 1 82 ? 11.722 -13.921 -10.598 1.00 41.69 92 GLY A O 1
ATOM 558 N N . THR A 1 83 ? 10.670 -12.127 -9.725 1.00 39.75 93 THR A N 1
ATOM 559 C CA . THR A 1 83 ? 9.632 -12.021 -10.763 1.00 41.16 93 THR A CA 1
ATOM 560 C C . THR A 1 83 ? 9.693 -10.664 -11.490 1.00 42.01 93 THR A C 1
ATOM 561 O O . THR A 1 83 ? 10.491 -9.794 -11.124 1.00 43.25 93 THR A O 1
ATOM 565 N N . GLU A 1 84 ? 8.838 -10.493 -12.501 1.00 41.76 94 GLU A N 1
ATOM 566 C CA . GLU A 1 84 ? 8.785 -9.266 -13.317 1.00 43.35 94 GLU A CA 1
ATOM 567 C C . GLU A 1 84 ? 7.561 -8.366 -13.029 1.00 39.64 94 GLU A C 1
ATOM 568 O O . GLU A 1 84 ? 7.215 -7.497 -13.845 1.00 44.33 94 GLU A O 1
ATOM 574 N N A HIS A 1 85 ? 6.899 -8.640 -11.910 0.65 34.58 95 HIS A N 1
ATOM 575 N N B HIS A 1 85 ? 6.965 -8.507 -11.840 0.35 32.08 95 HIS A N 1
ATOM 576 C CA A HIS A 1 85 ? 5.773 -7.846 -11.474 0.65 31.75 95 HIS A CA 1
ATOM 577 C CA B HIS A 1 85 ? 5.672 -7.872 -11.484 0.35 28.97 95 HIS A CA 1
ATOM 578 C C A HIS A 1 85 ? 6.370 -6.746 -10.623 0.65 29.73 95 HIS A C 1
ATOM 579 C C B HIS A 1 85 ? 5.753 -6.484 -10.807 0.35 26.67 95 HIS A C 1
ATOM 580 O O A HIS A 1 85 ? 6.638 -6.924 -9.429 0.65 31.15 95 HIS A O 1
ATOM 581 O O B HIS A 1 85 ? 4.968 -6.184 -9.902 0.35 26.14 95 HIS A O 1
ATOM 594 N N . LYS A 1 86 ? 6.660 -5.634 -11.286 1.00 24.90 96 LYS A N 1
ATOM 595 C CA . LYS A 1 86 ? 7.063 -4.406 -10.596 1.00 22.01 96 LYS A CA 1
ATOM 596 C C . LYS A 1 86 ? 6.082 -3.267 -10.862 1.00 20.33 96 LYS A C 1
ATOM 597 O O . LYS A 1 86 ? 5.340 -3.292 -11.848 1.00 22.49 96 LYS A O 1
ATOM 603 N N A MET A 1 87 ? 6.091 -2.282 -9.970 0.58 17.31 97 MET A N 1
ATOM 604 N N B MET A 1 87 ? 6.067 -2.285 -9.961 0.42 19.69 97 MET A N 1
ATOM 605 C CA A MET A 1 87 ? 5.326 -1.058 -10.148 0.58 16.05 97 MET A CA 1
ATOM 606 C CA B MET A 1 87 ? 5.300 -1.052 -10.138 0.42 19.88 97 MET A CA 1
ATOM 607 C C A MET A 1 87 ? 6.183 0.106 -9.676 0.58 15.55 97 MET A C 1
ATOM 608 C C B MET A 1 87 ? 6.157 0.109 -9.666 0.42 18.15 97 MET A C 1
ATOM 609 O O A MET A 1 87 ? 6.879 -0.005 -8.669 0.58 15.67 97 MET A O 1
ATOM 610 O O B MET A 1 87 ? 6.843 -0.008 -8.653 0.42 18.06 97 MET A O 1
ATOM 619 N N . GLU A 1 88 ? 6.125 1.214 -10.409 1.00 16.59 98 GLU A N 1
ATOM 620 C CA . GLU A 1 88 ? 6.842 2.436 -10.045 1.00 17.93 98 GLU A CA 1
ATOM 621 C C . GLU A 1 88 ? 6.054 3.612 -10.578 1.00 17.55 98 GLU A C 1
ATOM 622 O O . GLU A 1 88 ? 5.832 3.723 -11.780 1.00 20.55 98 GLU A O 1
ATOM 628 N N . THR A 1 89 ? 5.610 4.470 -9.670 1.00 15.02 99 THR A N 1
ATOM 629 C CA . THR A 1 89 ? 4.795 5.614 -10.046 1.00 14.56 99 THR A CA 1
ATOM 630 C C . THR A 1 89 ? 4.962 6.775 -9.065 1.00 13.66 99 THR A C 1
ATOM 631 O O . THR A 1 89 ? 5.709 6.683 -8.085 1.00 13.86 99 THR A O 1
ATOM 635 N N . SER A 1 90 ? 4.281 7.874 -9.370 1.00 13.57 100 SER A N 1
ATOM 636 C CA . SER A 1 90 ? 4.246 9.041 -8.510 1.00 13.53 100 SER A CA 1
ATOM 637 C C . SER A 1 90 ? 2.793 9.430 -8.301 1.00 12.61 100 SER A C 1
ATOM 638 O O . SER A 1 90 ? 1.933 9.105 -9.120 1.00 13.77 100 SER A O 1
ATOM 641 N N . PHE A 1 91 ? 2.522 10.097 -7.186 1.00 10.91 101 PHE A N 1
ATOM 642 C CA . PHE A 1 91 ? 1.162 10.539 -6.886 1.00 10.63 101 PHE A CA 1
ATOM 643 C C . PHE A 1 91 ? 1.172 11.811 -6.057 1.00 10.52 101 PHE A C 1
ATOM 644 O O . PHE A 1 91 ? 2.146 12.117 -5.365 1.00 12.11 101 PHE A O 1
ATOM 652 N N . LYS A 1 92 ? 0.070 12.540 -6.135 1.00 11.14 102 LYS A N 1
ATOM 653 C CA . LYS A 1 92 ? -0.163 13.706 -5.294 1.00 11.69 102 LYS A CA 1
ATOM 654 C C . LYS A 1 92 ? -1.373 13.389 -4.446 1.00 11.30 102 LYS A C 1
ATOM 655 O O . LYS A 1 92 ? -2.348 12.824 -4.949 1.00 13.08 102 LYS A O 1
ATOM 661 N N . MET A 1 93 ? -1.318 13.755 -3.168 1.00 11.21 103 MET A N 1
ATOM 662 C CA . MET A 1 93 ? -2.456 13.531 -2.269 1.00 11.87 103 MET A CA 1
ATOM 663 C C . MET A 1 93 ? -3.739 14.143 -2.811 1.00 12.73 103 MET A C 1
ATOM 664 O O . MET A 1 93 ? -3.765 15.298 -3.243 1.00 14.71 103 MET A O 1
ATOM 669 N N . GLY A 1 94 ? -4.794 13.342 -2.810 1.00 12.73 104 GLY A N 1
ATOM 670 C CA . GLY A 1 94 ? -6.117 13.782 -3.257 1.00 13.64 104 GLY A CA 1
ATOM 671 C C . GLY A 1 94 ? -6.348 13.861 -4.759 1.00 14.40 104 GLY A C 1
ATOM 672 O O . GLY A 1 94 ? -7.433 14.262 -5.192 1.00 16.05 104 GLY A O 1
ATOM 673 N N . GLN A 1 95 ? -5.350 13.477 -5.554 1.00 13.60 105 GLN A N 1
ATOM 674 C CA . GLN A 1 95 ? -5.470 13.536 -7.015 1.00 12.71 105 GLN A CA 1
ATOM 675 C C . GLN A 1 95 ? -5.456 12.131 -7.614 1.00 13.24 105 GLN A C 1
ATOM 676 O O . GLN A 1 95 ? -4.570 11.323 -7.317 1.00 14.22 105 GLN A O 1
ATOM 682 N N . GLU A 1 96 ? -6.447 11.843 -8.453 1.00 13.60 106 GLU A N 1
ATOM 683 C CA . GLU A 1 96 ? -6.604 10.498 -9.015 1.00 14.47 106 GLU A CA 1
ATOM 684 C C . GLU A 1 96 ? -5.458 10.125 -9.960 1.00 15.32 106 GLU A C 1
ATOM 685 O O . GLU A 1 96 ? -4.975 10.957 -10.728 1.00 16.26 106 GLU A O 1
ATOM 691 N N . GLY A 1 97 ? -5.017 8.872 -9.861 1.00 15.41 107 GLY A N 1
ATOM 692 C CA . GLY A 1 97 ? -4.105 8.262 -10.822 1.00 16.07 107 GLY A CA 1
ATOM 693 C C . GLY A 1 97 ? -4.718 6.981 -11.359 1.00 15.52 107 GLY A C 1
ATOM 694 O O . GLY A 1 97 ? -5.680 6.454 -10.785 1.00 15.17 107 GLY A O 1
ATOM 695 N N . THR A 1 98 ? -4.153 6.481 -12.453 1.00 16.46 108 THR A N 1
ATOM 696 C CA . THR A 1 98 ? -4.582 5.216 -13.055 1.00 18.32 108 THR A CA 1
ATOM 697 C C . THR A 1 98 ? -3.362 4.349 -13.338 1.00 17.44 108 THR A C 1
ATOM 698 O O . THR A 1 98 ? -2.352 4.829 -13.848 1.00 21.69 108 THR A O 1
ATOM 702 N N . LEU A 1 99 ? -3.456 3.077 -12.966 1.00 16.03 109 LEU A N 1
ATOM 703 C CA . LEU A 1 99 ? -2.450 2.082 -13.315 1.00 16.23 109 LEU A CA 1
ATOM 704 C C . LEU A 1 99 ? -3.111 0.935 -14.055 1.00 17.40 109 LEU A C 1
ATOM 705 O O . LEU A 1 99 ? -4.317 0.718 -13.924 1.00 19.79 109 LEU A O 1
ATOM 710 N N . SER A 1 100 ? -2.320 0.205 -14.829 1.00 17.39 110 SER A N 1
ATOM 711 C CA . SER A 1 100 ? -2.828 -0.932 -15.582 1.00 18.90 110 SER A CA 1
ATOM 712 C C . SER A 1 100 ? -1.910 -2.120 -15.379 1.00 19.15 110 SER A C 1
ATOM 713 O O . SER A 1 100 ? -0.688 -1.963 -15.343 1.00 19.53 110 SER A O 1
ATOM 716 N N . HIS A 1 101 ? -2.508 -3.299 -15.223 1.00 21.07 111 HIS A N 1
ATOM 717 C CA . HIS A 1 101 ? -1.765 -4.557 -15.135 1.00 23.18 111 HIS A CA 1
ATOM 718 C C . HIS A 1 101 ? -2.500 -5.622 -15.930 1.00 23.98 111 HIS A C 1
ATOM 719 O O . HIS A 1 101 ? -3.673 -5.902 -15.655 1.00 23.71 111 HIS A O 1
ATOM 726 N N . ASP A 1 102 ? -1.806 -6.204 -16.913 1.00 25.30 112 ASP A N 1
ATOM 727 C CA . ASP A 1 102 ? -2.381 -7.206 -17.826 1.00 26.14 112 ASP A CA 1
ATOM 728 C C . ASP A 1 102 ? -3.742 -6.753 -18.373 1.00 25.78 112 ASP A C 1
ATOM 729 O O . ASP A 1 102 ? -4.719 -7.502 -18.339 1.00 26.16 112 ASP A O 1
ATOM 734 N N . GLY A 1 103 ? -3.787 -5.505 -18.847 1.00 26.08 113 GLY A N 1
ATOM 735 C CA . GLY A 1 103 ? -4.985 -4.920 -19.453 1.00 27.26 113 GLY A CA 1
ATOM 736 C C . GLY A 1 103 ? -6.166 -4.649 -18.534 1.00 24.31 113 GLY A C 1
ATOM 737 O O . GLY A 1 103 ? -7.296 -4.522 -19.009 1.00 25.58 113 GLY A O 1
ATOM 738 N N . VAL A 1 104 ? -5.912 -4.568 -17.229 1.00 21.81 114 VAL A N 1
ATOM 739 C CA . VAL A 1 104 ? -6.948 -4.242 -16.242 1.00 21.01 114 VAL A CA 1
ATOM 740 C C . VAL A 1 104 ? -6.592 -2.887 -15.623 1.00 19.88 114 VAL A C 1
ATOM 741 O O . VAL A 1 104 ? -5.549 -2.762 -14.979 1.00 21.51 114 VAL A O 1
ATOM 745 N N . ASP A 1 105 ? -7.456 -1.888 -15.821 1.00 19.38 115 ASP A N 1
ATOM 746 C CA . ASP A 1 105 ? -7.250 -0.538 -15.284 1.00 19.42 115 ASP A CA 1
ATOM 747 C C . ASP A 1 105 ? -7.689 -0.426 -13.835 1.00 18.58 115 ASP A C 1
ATOM 748 O O . ASP A 1 105 ? -8.733 -0.950 -13.435 1.00 19.11 115 ASP A O 1
ATOM 753 N N . LEU A 1 106 ? -6.878 0.288 -13.069 1.00 18.80 116 LEU A N 1
ATOM 754 C CA . LEU A 1 106 ? -7.092 0.519 -11.660 1.00 20.51 116 LEU A CA 1
ATOM 755 C C . LEU A 1 106 ? -7.005 2.031 -11.465 1.00 20.22 116 LEU A C 1
ATOM 756 O O . LEU A 1 106 ? -6.021 2.650 -11.869 1.00 24.51 116 LEU A O 1
ATOM 761 N N . LYS A 1 107 ? -8.044 2.614 -10.876 1.00 18.06 117 LYS A N 1
ATOM 762 C CA . LYS A 1 107 ? -8.044 4.027 -10.507 1.00 16.35 117 LYS A CA 1
ATOM 763 C C . LYS A 1 107 ? -7.805 4.138 -9.008 1.00 14.26 117 LYS A C 1
ATOM 764 O O . LYS A 1 107 ? -8.348 3.362 -8.230 1.00 16.41 117 LYS A O 1
ATOM 770 N N . TYR A 1 108 ? -6.981 5.089 -8.593 1.00 13.24 118 TYR A N 1
ATOM 771 C CA . TYR A 1 108 ? -6.720 5.249 -7.162 1.00 11.79 118 TYR A CA 1
ATOM 772 C C . TYR A 1 108 ? -6.542 6.700 -6.731 1.00 11.49 118 TYR A C 1
ATOM 773 O O . TYR A 1 108 ? -6.168 7.549 -7.538 1.00 12.76 118 TYR A O 1
ATOM 782 N N A VAL A 1 109 ? -6.810 6.963 -5.452 0.73 11.22 119 VAL A N 1
ATOM 783 N N B VAL A 1 109 ? -6.827 6.975 -5.460 0.27 11.39 119 VAL A N 1
ATOM 784 C CA A VAL A 1 109 ? -6.530 8.258 -4.826 0.73 11.75 119 VAL A CA 1
ATOM 785 C CA B VAL A 1 109 ? -6.490 8.250 -4.834 0.27 11.24 119 VAL A CA 1
ATOM 786 C C A VAL A 1 109 ? -5.902 8.003 -3.461 0.73 10.93 119 VAL A C 1
ATOM 787 C C B VAL A 1 109 ? -5.872 7.967 -3.482 0.27 11.40 119 VAL A C 1
ATOM 788 O O A VAL A 1 109 ? -6.429 7.210 -2.674 0.73 11.43 119 VAL A O 1
ATOM 789 O O B VAL A 1 109 ? -6.370 7.122 -2.728 0.27 11.99 119 VAL A O 1
ATOM 796 N N . CYS A 1 110 ? -4.785 8.674 -3.190 1.00 11.31 120 CYS A N 1
ATOM 797 C CA . CYS A 1 110 ? -4.114 8.592 -1.890 1.00 11.87 120 CYS A CA 1
ATOM 798 C C . CYS A 1 110 ? -4.440 9.804 -1.047 1.00 11.19 120 CYS A C 1
ATOM 799 O O . CYS A 1 110 ? -4.434 10.925 -1.541 1.00 12.36 120 CYS A O 1
ATOM 802 N N . THR A 1 111 ? -4.729 9.567 0.232 1.00 11.72 121 THR A N 1
ATOM 803 C CA . THR A 1 111 ? -4.945 10.644 1.194 1.00 12.36 121 THR A CA 1
ATOM 804 C C . THR A 1 111 ? -4.255 10.280 2.498 1.00 12.51 121 THR A C 1
ATOM 805 O O . THR A 1 111 ? -3.742 9.158 2.657 1.00 12.12 121 THR A O 1
ATOM 809 N N . GLU A 1 112 ? -4.260 11.224 3.441 1.00 13.60 122 GLU A N 1
ATOM 810 C CA . GLU A 1 112 ? -3.680 11.018 4.762 1.00 14.11 122 GLU A CA 1
ATOM 811 C C . GLU A 1 112 ? -4.699 11.235 5.856 1.00 15.39 122 GLU A C 1
ATOM 812 O O . GLU A 1 112 ? -5.548 12.124 5.749 1.00 18.05 122 GLU A O 1
ATOM 818 N N . ASP A 1 113 ? -4.625 10.406 6.893 1.00 14.30 123 ASP A N 1
ATOM 819 C CA . ASP A 1 113 ? -5.374 10.640 8.112 1.00 16.02 123 ASP A CA 1
ATOM 820 C C . ASP A 1 113 ? -4.345 10.602 9.227 1.00 15.06 123 ASP A C 1
ATOM 821 O O . ASP A 1 113 ? -3.933 9.529 9.678 1.00 14.97 123 ASP A O 1
ATOM 826 N N . GLY A 1 114 ? -3.902 11.787 9.632 1.00 14.50 124 GLY A N 1
ATOM 827 C CA . GLY A 1 114 ? -2.752 11.905 10.523 1.00 14.36 124 GLY A CA 1
ATOM 828 C C . GLY A 1 114 ? -1.545 11.207 9.926 1.00 13.63 124 GLY A C 1
ATOM 829 O O . GLY A 1 114 ? -1.133 11.501 8.801 1.00 14.61 124 GLY A O 1
ATOM 830 N N . GLU A 1 115 ? -1.023 10.236 10.669 1.00 12.26 125 GLU A N 1
ATOM 831 C CA . GLU A 1 115 ? 0.161 9.484 10.247 1.00 12.17 125 GLU A CA 1
ATOM 832 C C . GLU A 1 115 ? -0.114 8.308 9.306 1.00 11.81 125 GLU A C 1
ATOM 833 O O . GLU A 1 115 ? 0.827 7.645 8.853 1.00 12.15 125 GLU A O 1
ATOM 839 N N A GLN A 1 116 ? -1.393 8.047 9.044 0.42 11.74 126 GLN A N 1
ATOM 840 N N B GLN A 1 116 ? -1.389 8.069 9.009 0.58 11.31 126 GLN A N 1
ATOM 841 C CA A GLN A 1 116 ? -1.804 6.949 8.180 0.42 11.95 126 GLN A CA 1
ATOM 842 C CA B GLN A 1 116 ? -1.813 6.928 8.202 0.58 10.16 126 GLN A CA 1
ATOM 843 C C A GLN A 1 116 ? -1.893 7.401 6.733 0.42 11.06 126 GLN A C 1
ATOM 844 C C B GLN A 1 116 ? -2.017 7.320 6.739 0.58 10.34 126 GLN A C 1
ATOM 845 O O A GLN A 1 116 ? -2.371 8.502 6.445 0.42 12.03 126 GLN A O 1
ATOM 846 O O B GLN A 1 116 ? -2.720 8.297 6.444 0.58 11.33 126 GLN A O 1
ATOM 857 N N . LEU A 1 117 ? -1.409 6.545 5.839 1.00 9.91 127 LEU A N 1
ATOM 858 C CA . LEU A 1 117 ? -1.617 6.697 4.401 1.00 9.13 127 LEU A CA 1
ATOM 859 C C . LEU A 1 117 ? -2.815 5.835 4.017 1.00 9.26 127 LEU A C 1
ATOM 860 O O . LEU A 1 117 ? -2.882 4.663 4.400 1.00 9.58 127 LEU A O 1
ATOM 865 N N . ILE A 1 118 ? -3.747 6.406 3.253 1.00 9.00 128 ILE A N 1
ATOM 866 C CA . ILE A 1 118 ? -4.938 5.696 2.799 1.00 9.29 128 ILE A CA 1
ATOM 867 C C . ILE A 1 118 ? -4.954 5.699 1.273 1.00 9.95 128 ILE A C 1
ATOM 868 O O . ILE A 1 118 ? -4.788 6.751 0.655 1.00 11.33 128 ILE A O 1
ATOM 873 N N . THR A 1 119 ? -5.155 4.528 0.668 1.00 10.39 129 THR A N 1
ATOM 874 C CA . THR A 1 119 ? -5.255 4.420 -0.775 1.00 9.91 129 THR A CA 1
ATOM 875 C C . THR A 1 119 ? -6.617 3.829 -1.093 1.00 10.33 129 THR A C 1
ATOM 876 O O . THR A 1 119 ? -6.933 2.714 -0.667 1.00 12.14 129 THR A O 1
ATOM 880 N N . LYS A 1 120 ? -7.426 4.589 -1.826 1.00 9.94 130 LYS A N 1
ATOM 881 C CA . LYS A 1 120 ? -8.745 4.128 -2.249 1.00 10.86 130 LYS A CA 1
ATOM 882 C C . LYS A 1 120 ? -8.639 3.740 -3.708 1.00 11.42 130 LYS A C 1
ATOM 883 O O . LYS A 1 120 ? -8.182 4.531 -4.539 1.00 12.39 130 LYS A O 1
ATOM 889 N N . ILE A 1 121 ? -9.034 2.504 -4.000 1.00 11.96 131 ILE A N 1
ATOM 890 C CA . ILE A 1 121 ? -8.853 1.893 -5.309 1.00 13.10 131 ILE A CA 1
ATOM 891 C C . ILE A 1 121 ? -10.209 1.496 -5.902 1.00 14.37 131 ILE A C 1
ATOM 892 O O . ILE A 1 121 ? -11.060 0.952 -5.205 1.00 16.03 131 ILE A O 1
ATOM 897 N N . ASN A 1 122 ? -10.388 1.767 -7.191 1.00 14.70 132 ASN A N 1
ATOM 898 C CA . ASN A 1 122 ? -11.539 1.275 -7.945 1.00 17.14 132 ASN A CA 1
ATOM 899 C C . ASN A 1 122 ? -11.068 0.565 -9.208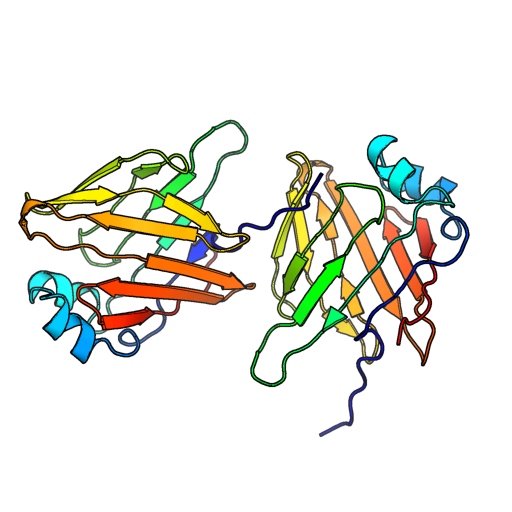 1.00 16.98 132 ASN A C 1
ATOM 900 O O . ASN A 1 122 ? -10.207 1.072 -9.930 1.00 17.32 132 ASN A O 1
ATOM 905 N N . ILE A 1 123 ? -11.625 -0.626 -9.439 1.00 17.61 133 ILE A N 1
ATOM 906 C CA . ILE A 1 123 ? -11.433 -1.376 -10.680 1.00 19.58 133 ILE A CA 1
ATOM 907 C C . ILE A 1 123 ? -12.800 -1.401 -11.379 1.00 21.15 133 ILE A C 1
ATOM 908 O O . ILE A 1 123 ? -13.650 -2.260 -11.078 1.00 22.71 133 ILE A O 1
ATOM 913 N N . PRO A 1 124 ? -13.035 -0.432 -12.287 1.00 24.13 134 PRO A N 1
ATOM 914 C CA . PRO A 1 124 ? -14.343 -0.305 -12.942 1.00 26.31 134 PRO A CA 1
ATOM 915 C C . PRO A 1 124 ? -14.771 -1.565 -13.694 1.00 27.85 134 PRO A C 1
ATOM 916 O O . PRO A 1 124 ? -15.948 -1.933 -13.630 1.00 30.88 134 PRO A O 1
ATOM 920 N N . SER A 1 125 ? -13.821 -2.237 -14.352 1.00 29.11 135 SER A N 1
ATOM 921 C CA . SER A 1 125 ? -14.120 -3.440 -15.153 1.00 30.07 135 SER A CA 1
ATOM 922 C C . SER A 1 125 ? -14.659 -4.615 -14.326 1.00 30.32 135 SER A C 1
ATOM 923 O O . SER A 1 125 ? -15.395 -5.454 -14.850 1.00 33.19 135 SER A O 1
ATOM 926 N N . LYS A 1 126 ? -14.297 -4.646 -13.041 1.00 27.18 136 LYS A N 1
ATOM 927 C CA . LYS A 1 126 ? -14.752 -5.672 -12.095 1.00 28.04 136 LYS A CA 1
ATOM 928 C C . LYS A 1 126 ? -15.837 -5.172 -11.134 1.00 27.36 136 LYS A C 1
ATOM 929 O O . LYS A 1 126 ? -16.352 -5.949 -10.320 1.00 30.49 136 LYS A O 1
ATOM 935 N N . ASN A 1 127 ? -16.176 -3.881 -11.231 1.00 26.32 137 ASN A N 1
ATOM 936 C CA . ASN A 1 127 ? -17.099 -3.203 -10.306 1.00 26.97 137 ASN A CA 1
ATOM 937 C C . ASN A 1 127 ? -16.687 -3.430 -8.839 1.00 24.86 137 ASN A C 1
ATOM 938 O O . ASN A 1 127 ? -17.518 -3.737 -7.976 1.00 26.60 137 ASN A O 1
ATOM 943 N N . GLN A 1 128 ? -15.387 -3.278 -8.578 1.00 20.96 138 GLN A N 1
ATOM 944 C CA . GLN A 1 128 ? -14.804 -3.645 -7.292 1.00 20.46 138 GLN A CA 1
ATOM 945 C C . GLN A 1 128 ? -13.917 -2.547 -6.714 1.00 19.12 138 GLN A C 1
ATOM 946 O O . GLN A 1 128 ? -12.998 -2.065 -7.379 1.00 21.70 138 GLN A O 1
ATOM 952 N N A GLU A 1 129 ? -14.217 -2.194 -5.462 0.47 17.67 139 GLU A N 1
ATOM 953 N N B GLU A 1 129 ? -14.206 -2.146 -5.483 0.53 17.42 139 GLU A N 1
ATOM 954 C CA A GLU A 1 129 ? -13.495 -1.207 -4.663 0.47 15.15 139 GLU A CA 1
ATOM 955 C CA B GLU A 1 129 ? -13.379 -1.163 -4.793 0.53 15.21 139 GLU A CA 1
ATOM 956 C C A GLU A 1 129 ? -12.554 -1.905 -3.703 0.47 14.26 139 GLU A C 1
ATOM 957 C C B GLU A 1 129 ? -12.637 -1.780 -3.617 0.53 14.06 139 GLU A C 1
ATOM 958 O O A GLU A 1 129 ? -12.840 -3.019 -3.266 0.47 13.38 139 GLU A O 1
ATOM 959 O O B GLU A 1 129 ? -13.119 -2.727 -2.984 0.53 13.40 139 GLU A O 1
ATOM 970 N N . THR A 1 130 ? -11.452 -1.237 -3.357 1.00 13.36 140 THR A N 1
ATOM 971 C CA . THR A 1 130 ? -10.577 -1.679 -2.275 1.00 13.18 140 THR A CA 1
ATOM 972 C C . THR A 1 130 ? -10.107 -0.428 -1.553 1.00 11.77 140 THR A C 1
ATOM 973 O O . THR A 1 130 ? -9.840 0.600 -2.190 1.00 13.79 140 THR A O 1
ATOM 977 N N A ILE A 1 131 ? -10.043 -0.497 -0.225 0.68 11.03 141 ILE A N 1
ATOM 978 N N B ILE A 1 131 ? -9.992 -0.521 -0.234 0.32 11.38 141 ILE A N 1
ATOM 979 C CA A ILE A 1 131 ? -9.348 0.532 0.557 0.68 11.25 141 ILE A CA 1
ATOM 980 C CA B ILE A 1 131 ? -9.372 0.530 0.557 0.32 11.25 141 ILE A CA 1
ATOM 981 C C A ILE A 1 131 ? -8.173 -0.110 1.270 0.68 10.64 141 ILE A C 1
ATOM 982 C C B ILE A 1 131 ? -8.196 -0.065 1.324 0.32 10.68 141 ILE A C 1
ATOM 983 O O A ILE A 1 131 ? -8.306 -1.173 1.882 0.68 10.99 141 ILE A O 1
ATOM 984 O O B ILE A 1 131 ? -8.352 -1.070 2.021 0.32 11.24 141 ILE A O 1
ATOM 993 N N . VAL A 1 132 ? -7.018 0.535 1.149 1.00 10.59 142 VAL A N 1
ATOM 994 C CA . VAL A 1 132 ? -5.767 0.056 1.745 1.00 10.96 142 VAL A CA 1
ATOM 995 C C . VAL A 1 132 ? -5.293 1.137 2.714 1.00 10.09 142 VAL A C 1
ATOM 996 O O . VAL A 1 132 ? -5.292 2.318 2.366 1.00 12.57 142 VAL A O 1
ATOM 1000 N N . THR A 1 133 ? -4.912 0.749 3.930 1.00 10.91 143 THR A N 1
ATOM 1001 C CA . THR A 1 133 ? -4.324 1.701 4.871 1.00 11.17 143 THR A CA 1
ATOM 1002 C C . THR A 1 133 ? -2.914 1.246 5.249 1.00 10.37 143 THR A C 1
ATOM 1003 O O . THR A 1 133 ? -2.652 0.031 5.366 1.00 12.27 143 THR A O 1
ATOM 1007 N N . TYR A 1 134 ? -2.023 2.214 5.457 1.00 9.77 144 TYR A N 1
ATOM 1008 C CA . TYR A 1 134 ? -0.642 1.951 5.843 1.00 9.45 144 TYR A CA 1
ATOM 1009 C C . TYR A 1 134 ? -0.421 2.642 7.170 1.00 10.27 144 TYR A C 1
ATOM 1010 O O . TYR A 1 134 ? -0.475 3.871 7.248 1.00 12.03 144 TYR A O 1
ATOM 1019 N N . THR A 1 135 ? -0.199 1.837 8.210 1.00 10.40 145 THR A N 1
ATOM 1020 C CA . THR A 1 135 ? 0.000 2.315 9.572 1.00 10.29 145 THR A CA 1
ATOM 1021 C C . THR A 1 135 ? 1.353 1.830 10.038 1.00 10.74 145 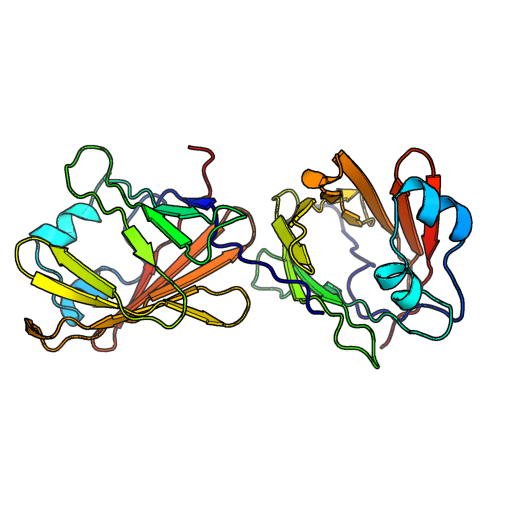THR A C 1
ATOM 1022 O O . THR A 1 135 ? 1.584 0.622 10.123 1.00 12.60 145 THR A O 1
ATOM 1026 N N . ALA A 1 136 ? 2.246 2.771 10.334 1.00 11.62 146 ALA A N 1
ATOM 1027 C CA . ALA A 1 136 ? 3.624 2.436 10.695 1.00 11.09 146 ALA A CA 1
ATOM 1028 C C . ALA A 1 136 ? 4.027 3.126 11.981 1.00 11.84 146 ALA A C 1
ATOM 1029 O O . ALA A 1 136 ? 3.609 4.246 12.233 1.00 12.70 146 ALA A O 1
ATOM 1031 N N . THR A 1 137 ? 4.809 2.432 12.803 1.00 12.59 147 THR A N 1
ATOM 1032 C CA . THR A 1 137 ? 5.512 3.050 13.925 1.00 13.60 147 THR A CA 1
ATOM 1033 C C . THR A 1 137 ? 6.888 2.418 13.924 1.00 12.91 147 THR A C 1
ATOM 1034 O O . THR A 1 137 ? 7.006 1.182 13.977 1.00 12.78 147 THR A O 1
ATOM 1038 N N . GLY A 1 138 ? 7.920 3.260 13.862 1.00 13.10 148 GLY A N 1
ATOM 1039 C CA . GLY A 1 138 ? 9.299 2.792 13.855 1.00 12.16 148 GLY A CA 1
ATOM 1040 C C . GLY A 1 138 ? 9.541 1.814 12.724 1.00 11.48 148 GLY A C 1
ATOM 1041 O O . GLY A 1 138 ? 9.219 2.099 11.560 1.00 13.40 148 GLY A O 1
ATOM 1042 N N . ASP A 1 139 ? 10.051 0.637 13.079 1.00 11.34 149 ASP A N 1
ATOM 1043 C CA . ASP A 1 139 ? 10.487 -0.356 12.097 1.00 12.10 149 ASP A CA 1
ATOM 1044 C C . ASP A 1 139 ? 9.364 -1.253 11.559 1.00 10.70 149 ASP A C 1
ATOM 1045 O O . ASP A 1 139 ? 9.635 -2.155 10.768 1.00 11.30 149 ASP A O 1
ATOM 1050 N N . ASP A 1 140 ? 8.121 -1.026 11.993 1.00 10.96 150 ASP A N 1
ATOM 1051 C CA . ASP A 1 140 ? 7.002 -1.912 11.639 1.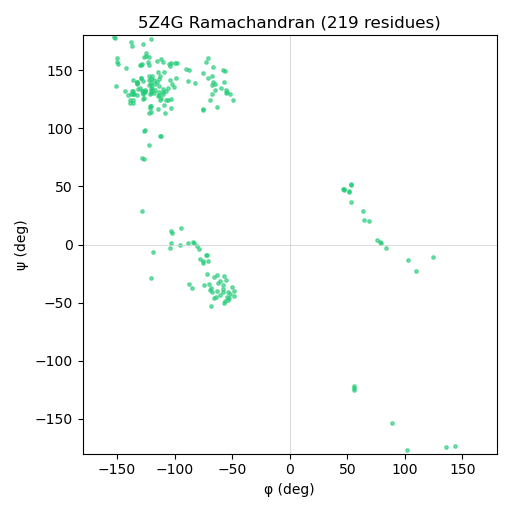00 11.13 150 ASP A CA 1
ATOM 1052 C C . ASP A 1 140 ? 5.891 -1.202 10.884 1.00 10.98 150 ASP A C 1
ATOM 1053 O O . ASP A 1 140 ? 5.486 -0.095 11.253 1.00 12.98 150 ASP A O 1
ATOM 1058 N N . LEU A 1 141 ? 5.411 -1.844 9.821 1.00 9.79 151 LEU A N 1
ATOM 1059 C CA . LEU A 1 141 ? 4.283 -1.326 9.050 1.00 10.65 151 LEU A CA 1
ATOM 1060 C C . LEU A 1 141 ? 3.189 -2.376 8.940 1.00 10.63 151 LEU A C 1
ATOM 1061 O O . LEU A 1 141 ? 3.461 -3.545 8.628 1.00 11.49 151 LEU A O 1
ATOM 1066 N N . GLU A 1 142 ? 1.951 -1.952 9.204 1.00 10.55 152 GLU A N 1
ATOM 1067 C CA . GLU A 1 142 ? 0.768 -2.781 8.979 1.00 11.40 152 GLU A CA 1
ATOM 1068 C C . GLU A 1 142 ? 0.015 -2.238 7.768 1.00 10.57 152 GLU A C 1
ATOM 1069 O O . GLU A 1 142 ? -0.333 -1.058 7.728 1.00 11.65 152 GLU A O 1
ATOM 1075 N N . GLN A 1 143 ? -0.219 -3.103 6.789 1.00 11.18 153 GLN A N 1
ATOM 1076 C CA . GLN A 1 143 ? -0.997 -2.780 5.593 1.00 10.70 153 GLN A CA 1
ATOM 1077 C C . GLN A 1 143 ? -2.335 -3.509 5.701 1.00 11.08 153 GLN A C 1
ATOM 1078 O O . GLN A 1 143 ? -2.385 -4.733 5.683 1.00 12.37 153 GLN A O 1
ATOM 1084 N N . THR A 1 144 ? -3.407 -2.750 5.850 1.00 11.82 154 THR A N 1
ATOM 1085 C CA . THR A 1 144 ? -4.737 -3.319 5.999 1.00 13.23 154 THR A CA 1
ATOM 1086 C C . THR A 1 144 ? -5.456 -3.085 4.679 1.00 13.76 154 THR A C 1
ATOM 1087 O O . THR A 1 144 ? -5.384 -1.997 4.125 1.00 17.11 154 THR A O 1
ATOM 1091 N N . PHE A 1 145 ? -6.137 -4.099 4.157 1.00 13.51 155 PHE A N 1
ATOM 1092 C CA . PHE A 1 145 ? -6.852 -3.953 2.889 1.00 13.05 155 PHE A CA 1
ATOM 1093 C C . PHE A 1 145 ? -8.231 -4.580 2.971 1.00 13.09 155 PHE A C 1
ATOM 1094 O O . PHE A 1 145 ? -8.374 -5.713 3.441 1.00 15.20 155 PHE A O 1
ATOM 1102 N N . THR A 1 146 ? -9.234 -3.832 2.517 1.00 11.26 156 THR A N 1
ATOM 1103 C CA . THR A 1 146 ? -10.623 -4.280 2.570 1.00 12.04 156 THR A CA 1
ATOM 1104 C C . THR A 1 146 ? -11.229 -4.203 1.185 1.00 11.59 156 THR A C 1
ATOM 1105 O O . THR A 1 146 ? -11.116 -3.172 0.521 1.00 11.96 156 THR A O 1
ATOM 1109 N N . SER A 1 147 ? -11.878 -5.287 0.766 1.00 12.59 157 SER A N 1
ATOM 1110 C CA . SER A 1 147 ? -12.585 -5.316 -0.507 1.00 14.10 157 SER A CA 1
ATOM 1111 C C . SER A 1 147 ? -13.747 -6.282 -0.414 1.00 14.95 157 SER A C 1
ATOM 1112 O O . SER A 1 147 ? -13.594 -7.380 0.133 1.00 16.20 157 SER A O 1
ATOM 1115 N N . ASN A 1 148 ? -14.905 -5.868 -0.936 1.00 15.73 158 ASN A N 1
ATOM 1116 C CA . ASN A 1 148 ? -16.128 -6.699 -0.911 1.00 17.37 158 ASN A CA 1
ATOM 1117 C C . ASN A 1 148 ? -16.445 -7.178 0.506 1.00 16.47 158 ASN A C 1
ATOM 1118 O O . ASN A 1 148 ? -16.898 -8.320 0.718 1.00 18.36 158 ASN A O 1
ATOM 1123 N N . GLY A 1 149 ? -16.184 -6.297 1.471 1.00 16.28 159 GLY A N 1
ATOM 1124 C CA . GLY A 1 149 ? -16.502 -6.549 2.870 1.00 16.43 159 GLY A CA 1
ATOM 1125 C C . GLY A 1 149 ? -15.519 -7.355 3.698 1.00 16.43 159 GLY A C 1
ATOM 1126 O O . GLY A 1 149 ? -15.749 -7.542 4.893 1.00 17.97 159 GLY A O 1
ATOM 1127 N N . VAL A 1 150 ? -14.434 -7.839 3.089 1.00 15.98 160 VAL A N 1
ATOM 1128 C CA . VAL A 1 150 ? -13.447 -8.647 3.830 1.00 16.24 160 VAL A CA 1
ATOM 1129 C C . VAL A 1 150 ? -12.122 -7.920 3.946 1.00 15.19 160 VAL A C 1
ATOM 1130 O O . VAL A 1 150 ? -11.653 -7.314 2.981 1.00 14.66 160 VAL A O 1
ATOM 1134 N N . THR A 1 151 ? -11.551 -7.988 5.146 1.00 15.25 161 THR A N 1
ATOM 1135 C CA . THR A 1 151 ? -10.309 -7.315 5.480 1.00 15.79 161 THR A CA 1
ATOM 1136 C C . THR A 1 151 ? -9.175 -8.312 5.675 1.00 16.25 161 THR A C 1
ATOM 1137 O O . THR A 1 151 ? -9.311 -9.294 6.408 1.00 17.80 161 THR A O 1
ATOM 1141 N N . GLY A 1 152 ? -8.068 -8.048 4.990 1.00 15.31 162 GLY A N 1
ATOM 1142 C CA . GLY A 1 152 ? -6.805 -8.729 5.228 1.00 15.25 162 GLY A CA 1
ATOM 1143 C C . GLY A 1 152 ? -5.786 -7.768 5.813 1.00 15.30 162 GLY A C 1
ATOM 1144 O O . GLY A 1 152 ? -5.932 -6.558 5.697 1.00 15.07 162 GLY A O 1
ATOM 1145 N N . LYS A 1 153 ? -4.759 -8.302 6.463 1.00 15.55 163 LYS A N 1
ATOM 1146 C CA . LYS A 1 153 ? -3.712 -7.463 7.050 1.00 15.68 163 LYS A CA 1
ATOM 1147 C C . LYS A 1 153 ? -2.365 -8.090 6.778 1.00 15.38 163 LYS A C 1
ATOM 1148 O O . LYS A 1 153 ? -2.160 -9.275 7.020 1.00 18.80 163 LYS A O 1
ATOM 1154 N N . ARG A 1 154 ? -1.451 -7.287 6.257 1.00 12.26 164 ARG A N 1
ATOM 1155 C CA . ARG A 1 154 ? -0.087 -7.736 6.010 1.00 11.39 164 ARG A CA 1
ATOM 1156 C C . ARG A 1 154 ? 0.910 -6.869 6.754 1.00 10.85 164 ARG A C 1
ATOM 1157 O O . ARG A 1 154 ? 0.753 -5.641 6.828 1.00 12.56 164 ARG A O 1
ATOM 1165 N N A TRP A 1 155 ? 1.944 -7.509 7.296 0.64 10.90 165 TRP A N 1
ATOM 1166 N N B TRP A 1 155 ? 1.947 -7.520 7.274 0.36 10.03 165 TRP A N 1
ATOM 1167 C CA A TRP A 1 155 ? 2.991 -6.804 8.031 0.64 10.53 165 TRP A CA 1
ATOM 1168 C CA B TRP A 1 155 ? 3.005 -6.858 8.023 0.36 9.36 165 TRP A CA 1
ATOM 1169 C C A TRP A 1 155 ? 4.309 -6.768 7.277 0.64 9.68 165 TRP A C 1
ATOM 1170 C C B TRP A 1 155 ? 4.281 -6.739 7.207 0.36 9.35 165 TRP A C 1
ATOM 1171 O O A TRP A 1 155 ? 4.666 -7.715 6.570 0.64 10.59 165 TRP A O 1
ATOM 1172 O O B TRP A 1 155 ? 4.583 -7.607 6.382 0.36 9.58 165 TRP A O 1
ATOM 1193 N N . TYR A 1 156 ? 5.013 -5.650 7.443 1.00 9.70 166 TYR A N 1
ATOM 1194 C CA . TYR A 1 156 ? 6.311 -5.408 6.809 1.00 9.83 166 TYR A CA 1
ATOM 1195 C C . TYR A 1 156 ? 7.298 -4.913 7.851 1.00 9.78 166 TYR A C 1
ATOM 1196 O O . TYR A 1 156 ? 6.896 -4.288 8.838 1.00 11.08 166 TYR A O 1
ATOM 1205 N N A LYS A 1 157 ? 8.582 -5.179 7.607 0.74 10.08 167 LYS A N 1
ATOM 1206 N N B LYS A 1 157 ? 8.581 -5.174 7.607 0.26 9.60 167 LYS A N 1
ATOM 1207 C CA A LYS A 1 157 ? 9.689 -4.667 8.415 0.74 10.19 167 LYS A CA 1
ATOM 1208 C CA B LYS A 1 157 ? 9.677 -4.684 8.437 0.26 9.07 167 LYS A CA 1
ATOM 1209 C C A LYS A 1 157 ? 10.455 -3.650 7.604 0.74 9.04 167 LYS A C 1
ATOM 1210 C C B LYS A 1 157 ? 10.466 -3.669 7.622 0.26 8.97 167 LYS A C 1
ATOM 1211 O O A LYS A 1 157 ? 10.668 -3.846 6.401 0.74 10.04 167 LYS A O 1
ATOM 1212 O O B LYS A 1 157 ? 10.682 -3.884 6.426 0.26 9.25 167 LYS A O 1
ATOM 1223 N N . LYS A 1 158 ? 10.883 -2.570 8.259 1.00 8.90 168 LYS A N 1
ATOM 1224 C CA . LYS A 1 158 ? 11.677 -1.536 7.580 1.00 8.83 168 LYS A CA 1
ATOM 1225 C C . LYS A 1 158 ? 13.045 -2.086 7.220 1.00 9.27 168 LYS A C 1
ATOM 1226 O O . LYS A 1 158 ? 13.677 -2.803 8.009 1.00 11.26 168 LYS A O 1
ATOM 1232 N N . ILE A 1 159 ? 13.474 -1.767 6.006 1.00 9.22 169 ILE A N 1
ATOM 1233 C CA . ILE A 1 159 ? 14.790 -2.200 5.510 1.00 9.21 169 ILE A CA 1
ATOM 1234 C C . ILE A 1 159 ? 15.554 -1.013 4.923 1.00 9.74 169 ILE A C 1
ATOM 1235 O O . ILE A 1 159 ? 14.940 -0.043 4.481 1.00 11.49 169 ILE A O 1
ATOM 1240 N N . HIS A 1 160 ? 16.886 -1.079 4.919 1.00 11.32 170 HIS A N 1
ATOM 1241 C CA . HIS A 1 160 ? 17.686 0.021 4.364 1.00 13.76 170 HIS A CA 1
ATOM 1242 C C . HIS A 1 160 ? 17.654 0.064 2.837 1.00 14.07 170 HIS A C 1
ATOM 1243 O O . HIS A 1 160 ? 17.663 1.143 2.239 1.00 15.84 170 HIS A O 1
ATOM 1250 N N . ALA A 1 161 ? 17.603 -1.118 2.223 1.00 14.29 171 ALA A N 1
ATOM 1251 C CA . ALA A 1 161 ? 17.678 -1.296 0.775 1.00 14.53 171 ALA A CA 1
ATOM 1252 C C . ALA A 1 161 ? 17.313 -2.734 0.468 1.00 16.02 171 ALA A C 1
ATOM 1253 O O . ALA A 1 161 ? 17.316 -3.568 1.387 1.00 14.74 171 ALA A O 1
ATOM 1256 N N . SER B 1 17 ? 12.557 -11.235 37.245 1.00 43.54 27 SER B N 1
ATOM 1257 C CA . SER B 1 17 ? 12.681 -9.943 36.517 1.00 42.15 27 SER B CA 1
ATOM 1258 C C . SER B 1 17 ? 12.744 -8.779 37.499 1.00 39.51 27 SER B C 1
ATOM 1259 O O . SER B 1 17 ? 12.144 -8.828 38.581 1.00 36.76 27 SER B O 1
ATOM 1262 N N . GLN B 1 18 ? 13.470 -7.734 37.115 1.00 35.72 28 GLN B N 1
ATOM 1263 C CA . GLN B 1 18 ? 13.546 -6.527 37.932 1.00 35.10 28 GLN B CA 1
ATOM 1264 C C . GLN B 1 18 ? 12.266 -5.710 37.822 1.00 32.92 28 GLN B C 1
ATOM 1265 O O . GLN B 1 18 ? 11.588 -5.723 36.783 1.00 35.37 28 GLN B O 1
ATOM 1271 N N . TRP B 1 19 ? 11.918 -5.042 38.918 1.00 27.42 29 TRP B N 1
ATOM 1272 C CA . TRP B 1 19 ? 10.860 -4.047 38.919 1.00 26.33 29 TRP B CA 1
ATOM 1273 C C . TRP B 1 19 ? 11.318 -2.861 38.086 1.00 26.57 29 TRP B C 1
ATOM 1274 O O . TRP B 1 19 ? 12.510 -2.517 38.076 1.00 29.40 29 TRP B O 1
ATOM 1285 N N . THR B 1 20 ? 10.377 -2.243 37.380 1.00 22.84 30 THR B N 1
ATOM 1286 C CA . THR B 1 20 ? 10.694 -1.080 36.553 1.00 21.94 30 THR B CA 1
ATOM 1287 C C . THR B 1 20 ? 9.752 0.074 36.858 1.00 20.30 30 THR B C 1
ATOM 1288 O O . THR B 1 20 ? 8.575 -0.131 37.132 1.00 20.38 30 THR B O 1
ATOM 1292 N N . GLY B 1 21 ? 10.297 1.285 36.823 1.00 21.01 31 GLY B N 1
ATOM 1293 C CA . GLY B 1 21 ? 9.514 2.513 36.918 1.00 18.17 31 GLY B CA 1
ATOM 1294 C C . GLY B 1 21 ? 9.729 3.345 35.671 1.00 17.17 31 GLY B C 1
ATOM 1295 O O . GLY B 1 21 ? 10.860 3.442 35.171 1.00 18.96 31 GLY B O 1
ATOM 1296 N N . LYS B 1 22 ? 8.642 3.931 35.163 1.00 15.60 32 LYS B N 1
ATOM 1297 C CA . LYS B 1 22 ? 8.695 4.901 34.052 1.00 14.05 32 LYS B CA 1
ATOM 1298 C C . LYS B 1 22 ? 7.956 6.170 34.493 1.00 13.79 32 LYS B C 1
ATOM 1299 O O . LYS B 1 22 ? 6.826 6.444 34.057 1.00 15.10 32 LYS B O 1
ATOM 1305 N N . PRO B 1 23 ? 8.592 6.954 35.384 1.00 13.15 33 PRO B N 1
ATOM 1306 C CA . PRO B 1 23 ? 7.866 8.047 36.054 1.00 13.10 33 PRO B CA 1
ATOM 1307 C C . PRO B 1 23 ? 7.561 9.240 35.148 1.00 12.53 33 PRO B C 1
ATOM 1308 O O . PRO B 1 23 ? 6.795 10.129 35.538 1.00 13.22 33 PRO B O 1
ATOM 1312 N N . TRP B 1 24 ? 8.133 9.237 33.944 1.00 12.68 34 TRP B N 1
ATOM 1313 C CA . TRP B 1 24 ? 7.858 10.259 32.927 1.00 12.60 34 TRP B CA 1
ATOM 1314 C C . TRP B 1 24 ? 6.511 10.027 32.222 1.00 12.90 34 TRP B C 1
ATOM 1315 O O . TRP B 1 24 ? 6.019 10.911 31.515 1.00 13.26 34 TRP B O 1
ATOM 1326 N N . LEU B 1 25 ? 5.911 8.849 32.416 1.00 12.79 35 LEU B N 1
ATOM 1327 C CA . LEU B 1 25 ? 4.545 8.625 31.916 1.00 12.89 35 LEU B CA 1
ATOM 1328 C C . LEU B 1 25 ? 3.583 9.502 32.706 1.00 14.27 35 LEU B C 1
ATOM 1329 O O . LEU B 1 25 ? 3.632 9.539 33.936 1.00 17.78 35 LEU B O 1
ATOM 1334 N N . GLY B 1 26 ? 2.749 10.233 31.981 1.00 13.91 36 GLY B N 1
ATOM 1335 C CA . GLY B 1 26 ? 1.761 11.130 32.591 1.00 13.61 36 GLY B CA 1
ATOM 1336 C C . GLY B 1 26 ? 1.578 12.402 31.797 1.00 12.32 36 GLY B C 1
ATOM 1337 O O . GLY B 1 26 ? 2.123 12.540 30.702 1.00 12.99 36 GLY B O 1
ATOM 1338 N N . LYS B 1 27 ? 0.805 13.326 32.360 1.00 12.19 37 LYS B N 1
ATOM 1339 C CA . LYS B 1 27 ? 0.528 14.610 31.739 1.00 11.74 37 LYS B CA 1
ATOM 1340 C C . LYS B 1 27 ? 1.243 15.691 32.543 1.00 11.48 37 LYS B C 1
ATOM 1341 O O . LYS B 1 27 ? 1.181 15.710 33.775 1.00 13.70 37 LYS B O 1
ATOM 1347 N N . TRP B 1 28 ? 1.912 16.589 31.826 1.00 10.93 38 TRP B N 1
ATOM 1348 C CA . TRP B 1 28 ? 2.829 17.542 32.423 1.00 10.45 38 TRP B CA 1
ATOM 1349 C C . TRP B 1 28 ? 2.596 18.951 31.903 1.00 11.27 38 TRP B C 1
ATOM 1350 O O . TRP B 1 28 ? 2.379 19.148 30.705 1.00 13.25 38 TRP B O 1
ATOM 1361 N N . GLU B 1 29 ? 2.647 19.931 32.804 1.00 11.21 39 GLU B N 1
ATOM 1362 C CA . GLU B 1 29 ? 2.551 21.347 32.417 1.00 11.82 39 GLU B CA 1
ATOM 1363 C C . GLU B 1 29 ? 3.828 22.091 32.800 1.00 11.00 39 GLU B C 1
ATOM 1364 O O . GLU B 1 29 ? 4.258 22.018 33.940 1.00 11.69 39 GLU B O 1
ATOM 1370 N N . SER B 1 30 ? 4.397 22.843 31.854 1.00 10.23 40 SER B N 1
ATOM 1371 C CA . SER B 1 30 ? 5.606 23.628 32.123 1.00 11.49 40 SER B CA 1
ATOM 1372 C C . SER B 1 30 ? 5.374 24.637 33.241 1.00 12.53 40 SER B C 1
ATOM 1373 O O . SER B 1 30 ? 4.290 25.223 33.348 1.00 13.52 40 SER B O 1
ATOM 1376 N N A ILE B 1 31 ? 6.419 24.954 34.013 0.17 13.99 41 ILE B N 1
ATOM 1377 N N B ILE B 1 31 ? 6.362 24.704 34.124 0.83 13.28 41 ILE B N 1
ATOM 1378 C CA A ILE B 1 31 ? 6.364 25.925 35.144 0.17 15.62 41 ILE B CA 1
ATOM 1379 C CA B ILE B 1 31 ? 6.287 25.647 35.195 0.83 14.66 41 ILE B CA 1
ATOM 1380 C C A ILE B 1 31 ? 6.425 27.417 34.721 0.17 17.01 41 ILE B C 1
ATOM 1381 C C B ILE B 1 31 ? 6.499 27.022 34.591 0.83 16.92 41 ILE B C 1
ATOM 1382 O O A ILE B 1 31 ? 7.019 27.714 33.687 0.17 16.29 41 ILE B O 1
ATOM 1383 O O B ILE B 1 31 ? 7.011 27.188 33.481 0.83 17.86 41 ILE B O 1
ATOM 1392 N N A ASP B 1 32 ? 5.851 28.360 35.493 0.70 19.18 42 ASP B N 1
ATOM 1393 N N B ASP B 1 32 ? 6.059 28.018 35.364 0.30 18.37 42 ASP B N 1
ATOM 1394 C CA A ASP B 1 32 ? 6.035 29.766 35.128 0.70 22.19 42 ASP B CA 1
ATOM 1395 C CA B ASP B 1 32 ? 6.169 29.447 35.059 0.30 21.64 42 ASP B CA 1
ATOM 1396 C C A ASP B 1 32 ? 7.520 30.027 34.851 0.70 21.89 42 ASP B C 1
ATOM 1397 C C B ASP B 1 32 ? 7.606 29.832 34.732 0.30 21.07 42 ASP B C 1
ATOM 1398 O O A ASP B 1 32 ? 8.394 29.572 35.598 0.70 21.89 42 ASP B O 1
ATOM 1399 O O B ASP B 1 32 ? 8.534 29.339 35.375 0.30 20.88 42 ASP B O 1
ATOM 1408 N N . GLY B 1 33 ? 7.783 30.688 33.725 1.00 21.64 43 GLY B N 1
ATOM 1409 C CA . GLY B 1 33 ? 9.116 31.192 33.372 1.00 22.06 43 GLY B CA 1
ATOM 1410 C C . GLY B 1 33 ? 9.811 30.434 32.261 1.00 22.51 43 GLY B C 1
ATOM 1411 O O . GLY B 1 33 ? 9.223 29.548 31.625 1.00 24.34 43 GLY B O 1
ATOM 1412 N N . THR B 1 34 ? 11.077 30.790 32.053 1.00 20.87 44 THR B N 1
ATOM 1413 C CA . THR B 1 34 ? 11.918 30.248 30.981 1.00 23.10 44 THR B CA 1
ATOM 1414 C C . THR B 1 34 ? 12.859 29.154 31.503 1.00 22.68 44 THR B C 1
ATOM 1415 O O . THR B 1 34 ? 13.160 29.125 32.704 1.00 23.27 44 THR B O 1
ATOM 1419 N N . PRO B 1 35 ? 13.323 28.242 30.611 1.00 22.71 45 PRO B N 1
ATOM 1420 C CA . PRO B 1 35 ? 14.294 27.227 31.043 1.00 22.13 45 PRO B CA 1
ATOM 1421 C C . PRO B 1 35 ? 15.580 27.817 31.618 1.00 24.63 45 PRO B C 1
ATOM 1422 O O . PRO B 1 35 ? 15.982 28.926 31.242 1.00 26.41 45 PRO B O 1
ATOM 1426 N N . GLU B 1 36 ? 16.193 27.088 32.548 1.00 25.42 46 GLU B N 1
ATOM 1427 C CA . GLU B 1 36 ? 17.516 27.437 33.065 1.00 28.31 46 GLU B CA 1
ATOM 1428 C C . GLU B 1 36 ? 18.515 27.438 31.906 1.00 27.21 46 GLU B C 1
ATOM 1429 O O . GLU B 1 36 ? 18.494 26.527 31.074 1.00 26.05 46 GLU B O 1
ATOM 1435 N N . ASN B 1 37 ? 19.355 28.478 31.850 1.00 29.44 47 ASN B N 1
ATOM 1436 C CA . ASN B 1 37 ? 20.381 28.658 30.804 1.00 31.71 47 ASN B CA 1
ATOM 1437 C C . ASN B 1 37 ? 19.776 28.827 29.394 1.00 29.76 47 ASN B C 1
ATOM 1438 O O . ASN B 1 37 ? 20.403 28.482 28.387 1.00 31.47 47 ASN B O 1
ATOM 1443 N N . TRP B 1 38 ? 18.557 29.367 29.334 1.00 31.57 48 TRP B N 1
ATOM 1444 C CA . TRP B 1 38 ? 17.817 29.518 28.075 1.00 33.65 48 TRP B CA 1
ATOM 1445 C C . TRP B 1 38 ? 18.522 30.394 27.035 1.00 35.13 48 TRP B C 1
ATOM 1446 O O . TRP B 1 38 ? 18.578 30.029 25.859 1.00 36.78 48 TRP B O 1
ATOM 1457 N N . GLU B 1 39 ? 19.073 31.526 27.479 1.00 39.17 49 GLU B N 1
ATOM 1458 C CA . GLU B 1 39 ? 19.778 32.463 26.59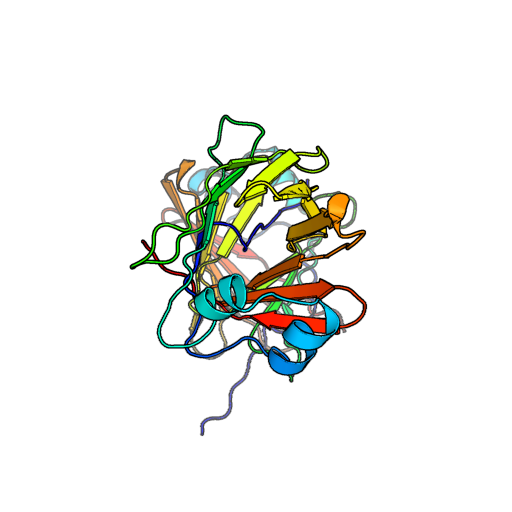1 1.00 44.12 49 GLU B CA 1
ATOM 1459 C C . GLU B 1 39 ? 20.928 31.783 25.836 1.00 42.28 49 GLU B C 1
ATOM 1460 O O . GLU B 1 39 ? 21.023 31.906 24.610 1.00 42.26 49 GLU B O 1
ATOM 1466 N N . ALA B 1 40 ? 21.762 31.042 26.568 1.00 39.38 50 ALA B N 1
ATOM 1467 C CA . ALA B 1 40 ? 22.906 30.330 25.990 1.00 39.17 50 ALA B CA 1
ATOM 1468 C C . ALA B 1 40 ? 22.520 29.165 25.071 1.00 35.13 50 ALA B C 1
ATOM 1469 O O . ALA B 1 40 ? 23.179 28.949 24.054 1.00 37.35 50 ALA B O 1
ATOM 1471 N N . PHE B 1 41 ? 21.458 28.432 25.416 1.00 31.44 51 PHE B N 1
ATOM 1472 C CA . PHE B 1 41 ? 21.005 27.285 24.605 1.00 26.54 51 PHE B CA 1
ATOM 1473 C C . PHE B 1 41 ? 20.456 27.713 23.239 1.00 33.58 51 PHE B C 1
ATOM 1474 O O . PHE B 1 41 ? 20.712 27.045 22.230 1.00 35.01 51 PHE B O 1
ATOM 1482 N N . VAL B 1 42 ? 19.690 28.805 23.229 1.00 36.60 52 VAL B N 1
ATOM 1483 C CA . VAL B 1 42 ? 19.129 29.383 21.998 1.00 40.67 52 VAL B CA 1
ATOM 1484 C C . VAL B 1 42 ? 20.239 29.639 20.968 1.00 42.95 52 VAL B C 1
ATOM 1485 O O . VAL B 1 42 ? 20.114 29.242 19.806 1.00 44.12 52 VAL B O 1
ATOM 1489 N N . LYS B 1 43 ? 21.330 30.259 21.421 1.00 44.44 53 LYS B N 1
ATOM 1490 C CA . LYS B 1 43 ? 22.498 30.536 20.577 1.00 46.75 53 LYS B CA 1
ATOM 1491 C C . LYS B 1 43 ? 23.194 29.264 20.078 1.00 46.15 53 LYS B C 1
ATOM 1492 O O . LYS B 1 43 ? 23.524 29.164 18.898 1.00 50.48 53 LYS B O 1
ATOM 1498 N N . ALA B 1 44 ? 23.390 28.295 20.976 1.00 44.78 54 ALA B N 1
ATOM 1499 C CA . ALA B 1 44 ? 24.112 27.059 20.657 1.00 45.11 54 ALA B CA 1
ATOM 1500 C C . ALA B 1 44 ? 23.354 26.120 19.724 1.00 45.75 54 ALA B C 1
ATOM 1501 O O . ALA B 1 44 ? 23.965 25.428 18.906 1.00 46.94 54 ALA B O 1
ATOM 1503 N N . ALA B 1 45 ? 22.029 26.098 19.859 1.00 44.44 55 ALA B N 1
ATOM 1504 C CA . ALA B 1 45 ? 21.173 25.222 19.061 1.00 44.92 55 ALA B CA 1
ATOM 1505 C C . ALA B 1 45 ? 20.607 25.926 17.825 1.00 46.37 55 ALA B C 1
ATOM 1506 O O . ALA B 1 45 ? 19.891 25.304 17.030 1.00 49.77 55 ALA B O 1
ATOM 1508 N N . ASN B 1 46 ? 20.956 27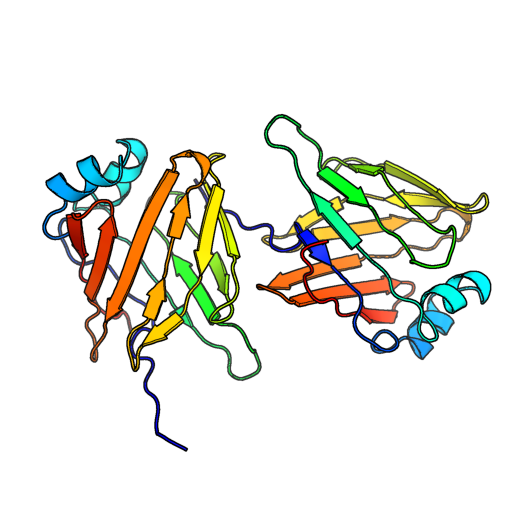.209 17.671 1.00 48.43 56 ASN B N 1
ATOM 1509 C CA . ASN B 1 46 ? 20.445 28.097 16.611 1.00 51.18 56 ASN B CA 1
ATOM 1510 C C . ASN B 1 46 ? 18.908 28.126 16.574 1.00 49.98 56 ASN B C 1
ATOM 1511 O O . ASN B 1 46 ? 18.286 27.907 15.528 1.00 53.19 56 ASN B O 1
ATOM 1516 N N . ILE B 1 47 ? 18.315 28.380 17.742 1.00 43.85 57 ILE B N 1
ATOM 1517 C CA . ILE B 1 47 ? 16.861 28.457 17.898 1.00 41.04 57 ILE B CA 1
ATOM 1518 C C . ILE B 1 47 ? 16.376 29.793 17.316 1.00 40.45 57 ILE B C 1
ATOM 1519 O O . ILE B 1 47 ? 16.750 30.856 17.826 1.00 41.70 57 ILE B O 1
ATOM 1524 N N . PRO B 1 48 ? 15.549 29.741 16.243 1.00 39.24 58 PRO B N 1
ATOM 1525 C CA . PRO B 1 48 ? 15.050 30.967 15.601 1.00 36.40 58 PRO B CA 1
ATOM 1526 C C . PRO B 1 48 ? 13.994 31.684 16.456 1.00 32.86 58 PRO B C 1
ATOM 1527 O O . PRO B 1 48 ? 13.370 31.032 17.302 1.00 32.56 58 PRO B O 1
ATOM 1531 N N . PRO B 1 49 ? 13.800 33.013 16.250 1.00 32.33 59 PRO B N 1
ATOM 1532 C CA . PRO B 1 49 ? 12.759 33.777 16.962 1.00 32.54 59 PRO B CA 1
ATOM 1533 C C . PRO B 1 49 ? 11.362 33.139 16.972 1.00 31.65 59 PRO B C 1
ATOM 1534 O O . PRO B 1 49 ? 10.697 33.174 18.012 1.00 32.19 59 PRO B O 1
ATOM 1538 N N . LYS B 1 50 ? 10.942 32.546 15.848 1.00 31.29 60 LYS B N 1
ATOM 1539 C CA . LYS B 1 50 ? 9.638 31.861 15.749 1.00 32.86 60 LYS B CA 1
ATOM 1540 C C . LYS B 1 50 ? 9.486 30.692 16.729 1.00 32.27 60 LYS B C 1
ATOM 1541 O O . LYS B 1 50 ? 8.379 30.407 17.171 1.00 31.61 60 LYS B O 1
ATOM 1547 N N . ASP B 1 51 ? 10.599 30.032 17.051 1.00 32.61 61 ASP B N 1
ATOM 1548 C CA . ASP B 1 51 ? 10.614 28.936 18.026 1.00 33.28 61 ASP B CA 1
ATOM 1549 C C . ASP B 1 51 ? 10.817 29.418 19.465 1.00 31.00 61 ASP B C 1
ATOM 1550 O O . ASP B 1 51 ? 10.263 28.832 20.395 1.00 31.94 61 ASP B O 1
ATOM 1555 N N . GLN B 1 52 ? 11.595 30.491 19.638 1.00 32.11 62 GLN B N 1
ATOM 1556 C CA . GLN B 1 52 ? 11.805 31.133 20.947 1.00 34.41 62 GLN B CA 1
ATOM 1557 C C . GLN B 1 52 ? 10.508 31.600 21.602 1.00 33.68 62 GLN B C 1
ATOM 1558 O O . GLN B 1 52 ? 10.338 31.457 22.814 1.00 35.27 62 GLN B O 1
ATOM 1564 N N . ALA B 1 53 ? 9.609 32.162 20.789 1.00 34.46 63 ALA B N 1
ATOM 1565 C CA . ALA B 1 53 ? 8.307 32.670 21.237 1.00 34.34 63 ALA B CA 1
ATOM 1566 C C . ALA B 1 53 ? 7.458 31.607 21.938 1.00 33.39 63 ALA B C 1
ATOM 1567 O O . ALA B 1 53 ? 6.624 31.934 22.790 1.00 35.93 63 ALA B O 1
ATOM 1569 N N . LEU B 1 54 ? 7.681 30.340 21.586 1.00 30.75 64 LEU B N 1
ATOM 1570 C CA . LEU B 1 54 ? 6.958 29.219 22.191 1.00 32.06 64 LEU B CA 1
ATOM 1571 C C . LEU B 1 54 ? 7.355 28.930 23.645 1.00 32.87 64 LEU B C 1
ATOM 1572 O O . LEU B 1 54 ? 6.643 28.211 24.338 1.00 30.97 64 LEU B O 1
ATOM 1577 N N . TYR B 1 55 ? 8.473 29.498 24.100 1.00 33.85 65 TYR B N 1
ATOM 1578 C CA . TYR B 1 55 ? 9.039 29.192 25.425 1.00 35.61 65 TYR B CA 1
ATOM 1579 C C . TYR B 1 55 ? 9.337 30.446 26.260 1.00 43.47 65 TYR B C 1
ATOM 1580 O O . TYR B 1 55 ? 10.218 30.431 27.124 1.00 46.78 65 TYR B O 1
ATOM 1589 N N . ASN B 1 56 ? 8.572 31.509 26.021 1.00 47.37 66 ASN B N 1
ATOM 1590 C CA . ASN B 1 56 ? 8.896 32.862 26.503 1.00 54.99 66 ASN B CA 1
ATOM 1591 C C . ASN B 1 56 ? 8.738 33.134 28.009 1.00 59.38 66 ASN B C 1
ATOM 1592 O O . ASN B 1 56 ? 9.377 34.052 28.534 1.00 63.05 66 ASN B O 1
ATOM 1597 N N . GLY B 1 57 ? 7.867 32.379 28.683 1.00 60.11 67 GLY B N 1
ATOM 1598 C CA . GLY B 1 57 ? 7.586 32.601 30.107 1.00 57.27 67 GLY B CA 1
ATOM 1599 C C . GLY B 1 57 ? 6.126 32.826 30.487 1.00 56.31 67 GLY B C 1
ATOM 1600 O O . GLY B 1 57 ? 5.790 32.844 31.684 1.00 63.00 67 GLY B O 1
ATOM 1601 N N . LYS B 1 58 ? 5.268 33.022 29.480 1.00 49.60 68 LYS B N 1
ATOM 1602 C CA . LYS B 1 58 ? 3.807 33.057 29.674 1.00 45.59 68 LYS B CA 1
ATOM 1603 C C . LYS B 1 58 ? 3.097 31.968 28.852 1.00 36.31 68 LYS B C 1
ATOM 1604 O O . LYS B 1 58 ? 2.026 31.484 29.235 1.00 35.49 68 LYS B O 1
ATOM 1610 N N . GLN B 1 59 ? 3.703 31.598 27.725 1.00 29.12 69 GLN B N 1
ATOM 1611 C CA . GLN B 1 59 ? 3.246 30.466 26.921 1.00 23.71 69 GLN B CA 1
ATOM 1612 C C . GLN B 1 59 ? 3.506 29.160 27.661 1.00 21.21 69 GLN B C 1
ATOM 1613 O O . GLN B 1 59 ? 4.642 28.879 28.048 1.00 25.33 69 GLN B O 1
ATOM 1619 N N . LYS B 1 60 ? 2.453 28.370 27.851 1.00 18.24 70 LYS B N 1
ATOM 1620 C CA . LYS B 1 60 ? 2.588 27.060 28.487 1.00 16.77 70 LYS B CA 1
ATOM 1621 C C . LYS B 1 60 ? 2.859 25.964 27.462 1.00 14.80 70 LYS B C 1
ATOM 1622 O O . LYS B 1 60 ? 2.443 26.060 26.302 1.00 14.98 70 LYS B O 1
ATOM 1628 N N . THR B 1 61 ? 3.569 24.934 27.909 1.00 13.04 71 THR B N 1
ATOM 1629 C CA . THR B 1 61 ? 3.734 23.683 27.173 1.00 12.80 71 THR B CA 1
ATOM 1630 C C . THR B 1 61 ? 3.036 22.587 27.969 1.00 11.95 71 THR B C 1
ATOM 1631 O O . THR B 1 61 ? 3.249 22.463 29.182 1.00 12.08 71 THR B O 1
ATOM 1635 N N . LEU B 1 62 ? 2.210 21.801 27.281 1.00 11.36 72 LEU B N 1
ATOM 1636 C CA . LEU B 1 62 ? 1.638 20.598 27.852 1.00 11.16 72 LEU B CA 1
ATOM 1637 C C . LEU B 1 62 ? 2.311 19.415 27.175 1.00 11.50 72 LEU B C 1
ATOM 1638 O O . LEU B 1 62 ? 2.408 19.374 25.950 1.00 14.23 72 LEU B O 1
ATOM 1643 N N A LEU B 1 63 ? 2.773 18.477 27.988 0.55 11.40 73 LEU B N 1
ATOM 1644 N N B LEU B 1 63 ? 2.789 18.462 27.976 0.45 11.84 73 LEU 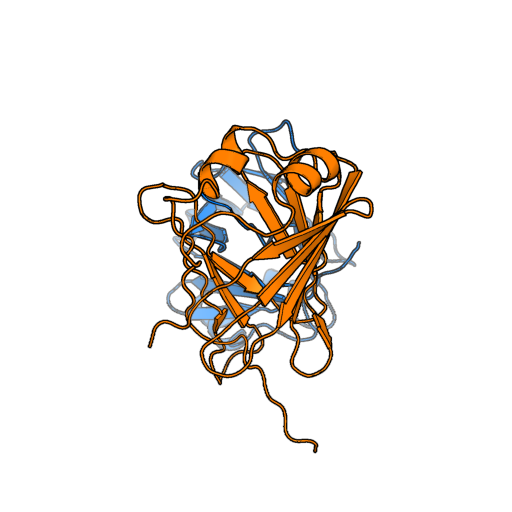B N 1
ATOM 1645 C CA A LEU B 1 63 ? 3.507 17.326 27.514 0.55 11.53 73 LEU B CA 1
ATOM 1646 C CA B LEU B 1 63 ? 3.288 17.177 27.474 0.45 11.88 73 LEU B CA 1
ATOM 1647 C C A LEU B 1 63 ? 2.892 16.055 28.091 0.55 11.38 73 LEU B C 1
ATOM 1648 C C B LEU B 1 63 ? 2.411 16.054 27.999 0.45 11.98 73 LEU B C 1
ATOM 1649 O O A LEU B 1 63 ? 2.803 15.898 29.306 0.55 11.34 73 LEU B O 1
ATOM 1650 O O B LEU B 1 63 ? 1.917 16.118 29.119 0.45 12.66 73 LEU B O 1
ATOM 1659 N N A LYS B 1 64 ? 2.476 15.148 27.212 0.55 11.88 74 LYS B N 1
ATOM 1660 N N B LYS B 1 64 ? 2.238 15.005 27.210 0.45 11.66 74 LYS B N 1
ATOM 1661 C CA A LYS B 1 64 ? 1.829 13.916 27.645 0.55 11.72 74 LYS B CA 1
ATOM 1662 C CA B LYS B 1 64 ? 1.639 13.798 27.751 0.45 12.49 74 LYS B CA 1
ATOM 1663 C C A LYS B 1 64 ? 2.528 12.699 27.052 0.55 11.50 74 LYS B C 1
ATOM 1664 C C B LYS B 1 64 ? 2.232 12.568 27.097 0.45 12.22 74 LYS B C 1
ATOM 1665 O O A LYS B 1 64 ? 2.756 12.648 25.844 0.55 11.24 74 LYS B O 1
ATOM 1666 O O B LYS B 1 64 ? 2.112 12.389 25.885 0.45 12.61 74 LYS B O 1
ATOM 1677 N N . TYR B 1 65 ? 2.883 11.743 27.916 1.00 12.41 75 TYR B N 1
ATOM 1678 C CA . TYR B 1 65 ? 3.409 10.433 27.497 1.00 12.44 75 TYR B CA 1
ATOM 1679 C C . TYR B 1 65 ? 2.503 9.361 28.047 1.00 12.37 75 TYR B C 1
ATOM 1680 O O . TYR B 1 65 ? 2.148 9.407 29.224 1.00 14.44 75 TYR B O 1
ATOM 1689 N N . TRP B 1 66 ? 2.134 8.396 27.210 1.00 13.28 76 TRP B N 1
ATOM 1690 C CA . TRP B 1 66 ? 1.368 7.253 27.683 1.00 14.48 76 TRP B CA 1
ATOM 1691 C C . TRP B 1 66 ? 1.683 5.956 26.951 1.00 16.00 76 TRP B C 1
ATOM 1692 O O . TRP B 1 66 ? 2.295 5.964 25.871 1.00 16.15 76 TRP B O 1
ATOM 1703 N N A LYS B 1 67 ? 1.254 4.861 27.575 0.56 19.53 77 LYS B N 1
ATOM 1704 N N B LYS B 1 67 ? 1.267 4.850 27.565 0.44 16.12 77 LYS B N 1
ATOM 1705 C CA A LYS B 1 67 ? 1.482 3.495 27.125 0.56 24.59 77 LYS B CA 1
ATOM 1706 C CA B LYS B 1 67 ? 1.492 3.502 27.055 0.44 18.07 77 LYS B CA 1
ATOM 1707 C C A LYS B 1 67 ? 0.162 2.739 27.285 0.56 29.64 77 LYS B C 1
ATOM 1708 C C B LYS B 1 67 ? 0.233 2.682 27.274 0.44 22.13 77 LYS B C 1
ATOM 1709 O O A LYS B 1 67 ? -0.388 2.661 28.391 0.56 30.86 77 LYS B O 1
ATOM 1710 O O B LYS B 1 67 ? -0.195 2.489 28.415 0.44 22.54 77 LYS B O 1
ATOM 1721 N N . GLU B 1 68 ? -0.353 2.212 26.175 1.00 29.71 78 GLU B N 1
ATOM 1722 C CA . GLU B 1 68 ? -1.541 1.352 26.208 1.00 36.86 78 GLU B CA 1
ATOM 1723 C C . GLU B 1 68 ? -1.044 -0.078 26.416 1.00 39.50 78 GLU B C 1
ATOM 1724 O O . GLU B 1 68 ? -0.109 -0.510 25.740 1.00 37.77 78 GLU B O 1
ATOM 1730 N N . ALA B 1 69 ? -1.656 -0.794 27.362 1.00 34.83 79 ALA B N 1
ATOM 1731 C CA . ALA B 1 69 ? -1.192 -2.132 27.780 1.00 36.28 79 ALA B CA 1
ATOM 1732 C C . ALA B 1 69 ? -1.025 -3.150 26.643 1.00 33.56 79 ALA B C 1
ATOM 1733 O O . ALA B 1 69 ? -0.042 -3.899 26.621 1.00 37.18 79 ALA B O 1
ATOM 1735 N N . GLY B 1 70 ? -1.966 -3.154 25.699 1.00 33.63 80 GLY B N 1
ATOM 1736 C CA . GLY B 1 70 ? -1.944 -4.082 24.562 1.00 34.62 80 GLY B CA 1
ATOM 1737 C C . GLY B 1 70 ? -1.040 -3.731 23.387 1.00 32.87 80 GLY B C 1
ATOM 1738 O O . GLY B 1 70 ? -0.964 -4.494 22.418 1.00 33.63 80 GLY B O 1
ATOM 1739 N N . GLU B 1 71 ? -0.351 -2.588 23.471 1.00 32.55 81 GLU B N 1
ATOM 1740 C CA . GLU B 1 71 ? 0.483 -2.080 22.373 1.00 31.70 81 GLU B CA 1
ATOM 1741 C C . GLU B 1 71 ? 1.979 -2.161 22.678 1.00 29.18 81 GLU B C 1
ATOM 1742 O O . GLU B 1 71 ? 2.383 -2.206 23.838 1.00 30.32 81 GLU B O 1
ATOM 1748 N N . ASP B 1 72 ? 2.792 -2.178 21.623 1.00 30.31 82 ASP B N 1
ATOM 1749 C CA . ASP B 1 72 ? 4.247 -2.277 21.758 1.00 31.67 82 ASP B CA 1
ATOM 1750 C C . ASP B 1 72 ? 4.945 -0.934 21.528 1.00 29.35 82 ASP B C 1
ATOM 1751 O O . ASP B 1 72 ? 6.169 -0.877 21.396 1.00 30.63 82 ASP B O 1
ATOM 1756 N N . HIS B 1 73 ? 4.155 0.136 21.479 1.00 24.55 83 HIS B N 1
ATOM 1757 C CA . HIS B 1 73 ? 4.677 1.485 21.266 1.00 20.78 83 HIS B CA 1
ATOM 1758 C C . HIS B 1 73 ? 4.202 2.440 22.358 1.00 17.98 83 HIS B C 1
ATOM 1759 O O . HIS B 1 73 ? 3.225 2.150 23.056 1.00 18.83 83 HIS B O 1
ATOM 1766 N N . TYR B 1 74 ? 4.898 3.568 22.486 1.00 14.63 84 TYR B N 1
ATOM 1767 C CA . TYR B 1 74 ? 4.520 4.651 23.391 1.00 13.65 84 TYR B CA 1
ATOM 1768 C C . TYR B 1 74 ? 3.913 5.774 22.588 1.00 13.42 84 TYR B C 1
ATOM 1769 O O . TYR B 1 74 ? 4.220 5.930 21.408 1.00 14.96 84 TYR B O 1
ATOM 1778 N N . HIS B 1 75 ? 3.057 6.553 23.237 1.00 14.03 85 HIS B N 1
ATOM 1779 C CA . HIS B 1 75 ? 2.468 7.731 22.626 1.00 13.39 85 HIS B CA 1
ATOM 1780 C C . HIS B 1 75 ? 2.980 8.978 23.326 1.00 13.39 85 HIS B C 1
ATOM 1781 O O . HIS B 1 75 ? 3.208 8.976 24.537 1.00 12.96 85 HIS B O 1
ATOM 1788 N N . VAL B 1 76 ? 3.153 10.032 22.537 1.00 13.52 86 VAL B N 1
ATOM 1789 C CA . VAL B 1 76 ? 3.470 11.378 23.036 1.00 14.00 86 VAL B CA 1
ATOM 1790 C C . VAL B 1 76 ? 2.563 12.407 22.356 1.00 14.42 86 VAL B C 1
ATOM 1791 O O . VAL B 1 76 ? 2.279 12.292 21.168 1.00 15.42 86 VAL B O 1
ATOM 1795 N N . GLN B 1 77 ? 2.101 13.375 23.139 1.00 15.11 87 GLN B N 1
ATOM 1796 C CA . GLN B 1 77 ? 1.346 14.518 22.645 1.00 16.64 87 GLN B CA 1
ATOM 1797 C C . GLN B 1 77 ? 1.901 15.753 23.324 1.00 15.77 87 GLN B C 1
ATOM 1798 O O . GLN B 1 77 ? 2.079 15.768 24.539 1.00 16.89 87 GLN B O 1
ATOM 1804 N N . THR B 1 78 ? 2.216 16.765 22.527 1.00 15.72 88 THR B N 1
ATOM 1805 C CA . THR B 1 78 ? 2.605 18.066 23.060 1.00 17.42 88 THR B CA 1
ATOM 1806 C C . THR B 1 78 ? 1.672 19.130 22.510 1.00 18.00 88 THR B C 1
ATOM 1807 O O . THR B 1 78 ? 1.273 19.078 21.337 1.00 19.77 88 THR B O 1
ATOM 1811 N N A SER B 1 79 ? 1.299 20.077 23.358 0.60 17.51 89 SER B N 1
ATOM 1812 N N B SER B 1 79 ? 1.331 20.091 23.364 0.40 17.62 89 SER B N 1
ATOM 1813 C CA A SER B 1 79 ? 0.521 21.217 22.901 0.60 18.39 89 SER B CA 1
ATOM 1814 C CA B SER B 1 79 ? 0.472 21.205 22.983 0.40 18.30 89 SER B CA 1
ATOM 1815 C C A SER B 1 79 ? 1.070 22.496 23.497 0.60 17.49 89 SER B C 1
ATOM 1816 C C B SER B 1 79 ? 1.071 22.496 23.507 0.40 17.47 89 SER B C 1
ATOM 1817 O O A SER B 1 79 ? 1.757 22.483 24.527 0.60 16.25 89 SER B O 1
ATOM 1818 O O B SER B 1 79 ? 1.796 22.490 24.506 0.40 16.48 89 SER B O 1
ATOM 1823 N N . PHE B 1 80 ? 0.777 23.595 22.814 1.00 17.82 90 PHE B N 1
ATOM 1824 C CA . PHE B 1 80 ? 1.159 24.918 23.269 1.00 16.87 90 PHE B CA 1
ATOM 1825 C C . PHE B 1 80 ? -0.146 25.694 23.265 1.00 18.30 90 PHE B C 1
ATOM 1826 O O . PHE B 1 80 ? -0.466 26.334 22.263 1.00 20.74 90 PHE B O 1
ATOM 1834 N N . PRO B 1 81 ? -0.932 25.589 24.369 1.00 18.20 91 PRO B N 1
ATOM 1835 C CA . PRO B 1 81 ? -2.268 26.207 24.445 1.00 21.18 91 PRO B CA 1
ATOM 1836 C C . PRO B 1 81 ? -2.246 27.685 24.078 1.00 23.58 91 PRO B C 1
ATOM 1837 O O . PRO B 1 81 ? -1.423 28.446 24.603 1.00 26.27 91 PRO B O 1
ATOM 1841 N N . GLY B 1 82 ? -3.141 28.071 23.171 1.00 26.17 92 GLY B N 1
ATOM 1842 C CA . GLY B 1 82 ? -3.173 29.427 22.623 1.00 26.86 92 GLY B CA 1
ATOM 1843 C C . GLY B 1 82 ? -2.574 29.528 21.230 1.00 27.80 92 GLY B C 1
ATOM 1844 O O . GLY B 1 82 ? -2.752 30.544 20.554 1.00 31.17 92 GLY B O 1
ATOM 1845 N N . THR B 1 83 ? -1.861 28.480 20.805 1.00 27.55 93 THR B N 1
ATOM 1846 C CA . THR B 1 83 ? -1.235 28.432 19.474 1.00 29.77 93 THR B CA 1
ATOM 1847 C C . THR B 1 83 ? -1.622 27.162 18.703 1.00 32.33 93 THR B C 1
ATOM 1848 O O . THR B 1 83 ? -2.238 26.249 19.264 1.00 35.49 93 THR B O 1
ATOM 1852 N N . GLU B 1 84 ? -1.228 27.112 17.427 1.00 33.15 94 GLU B N 1
ATOM 1853 C CA . GLU B 1 84 ? -1.397 25.925 16.578 1.00 37.46 94 GLU B CA 1
ATOM 1854 C C . GLU B 1 84 ? -0.115 25.071 16.436 1.00 36.73 94 GLU B C 1
ATOM 1855 O O . GLU B 1 84 ? 0.014 24.279 15.490 1.00 40.37 94 GLU B O 1
ATOM 1861 N N A HIS B 1 85 ? 0.802 25.236 17.385 0.59 33.84 95 HIS B N 1
ATOM 1862 N N B HIS B 1 85 ? 0.817 25.251 17.374 0.41 31.95 95 HIS B N 1
ATOM 1863 C CA A HIS B 1 85 ? 2.030 24.458 17.450 0.59 32.24 95 HIS B CA 1
ATOM 1864 C CA B HIS B 1 85 ? 2.048 24.463 17.463 0.41 27.85 95 HIS B CA 1
ATOM 1865 C C A HIS B 1 85 ? 1.744 23.256 18.337 0.59 30.25 95 HIS B C 1
ATOM 1866 C C B HIS B 1 85 ? 1.759 23.257 18.339 0.41 28.45 95 HIS B C 1
ATOM 1867 O O A HIS B 1 85 ? 1.473 23.407 19.533 0.59 32.05 95 HIS B O 1
ATOM 1868 O O B HIS B 1 85 ? 1.511 23.407 19.538 0.41 29.70 95 HIS B O 1
ATOM 1881 N N . LYS B 1 86 ? 1.770 22.072 17.731 1.00 27.95 96 LYS B N 1
ATOM 1882 C CA . LYS B 1 86 ? 1.455 20.815 18.419 1.00 25.17 96 LYS B CA 1
ATOM 1883 C C . LYS B 1 86 ? 2.170 19.642 17.762 1.00 22.70 96 LYS B C 1
ATOM 1884 O O . LYS B 1 86 ? 2.638 19.740 16.625 1.00 25.20 96 LYS B O 1
ATOM 1890 N N A MET B 1 87 ? 2.202 18.529 18.481 0.66 20.11 97 MET B N 1
ATOM 1891 N N B MET B 1 87 ? 2.263 18.540 18.503 0.34 20.47 97 MET B N 1
ATOM 1892 C CA A MET B 1 87 ? 2.797 17.302 17.997 0.66 19.05 97 MET B CA 1
ATOM 1893 C CA B MET B 1 87 ? 2.828 17.286 18.009 0.34 19.40 97 MET B CA 1
ATOM 1894 C C A MET B 1 87 ? 2.078 16.128 18.654 0.66 18.55 97 MET B C 1
ATOM 1895 C C B MET B 1 87 ? 2.074 16.134 18.652 0.34 19.30 97 MET B C 1
ATOM 1896 O O A MET B 1 87 ? 1.762 16.173 19.840 0.66 19.75 97 MET B O 1
ATOM 1897 O O B MET B 1 87 ? 1.724 16.205 19.829 0.34 19.72 97 MET B O 1
ATOM 1906 N N . GLU B 1 88 ? 1.799 15.094 17.870 1.00 18.90 98 GLU B N 1
ATOM 1907 C CA . GLU B 1 88 ? 1.249 13.846 18.397 1.00 20.01 98 GLU B CA 1
ATOM 1908 C C . GLU B 1 88 ? 1.784 12.704 17.559 1.00 17.85 98 GLU B C 1
ATOM 1909 O O . GLU B 1 88 ? 1.593 12.672 16.346 1.00 20.69 98 GLU B O 1
ATOM 1915 N N . THR B 1 89 ? 2.481 11.783 18.215 1.00 15.51 99 THR B N 1
ATOM 1916 C CA . THR B 1 89 ? 3.101 10.666 17.514 1.00 15.33 99 THR B CA 1
ATOM 1917 C C . THR B 1 89 ? 3.250 9.457 18.425 1.00 15.03 99 THR B C 1
ATOM 1918 O O . THR B 1 89 ? 2.881 9.491 19.601 1.00 16.63 99 THR B O 1
ATOM 1922 N N . SER B 1 90 ? 3.772 8.380 17.854 1.00 14.43 100 SER B N 1
ATOM 1923 C CA . SER B 1 90 ? 4.083 7.180 18.595 1.00 15.39 100 SER B CA 1
ATOM 1924 C C . SER B 1 90 ? 5.516 6.785 18.294 1.00 14.36 100 SER B C 1
ATOM 1925 O O . SER B 1 90 ? 6.059 7.132 17.242 1.00 15.89 100 SER B O 1
ATOM 1928 N N . PHE B 1 91 ? 6.127 6.057 19.222 1.00 13.80 101 PHE B N 1
ATOM 1929 C CA . PHE B 1 91 ? 7.512 5.611 19.052 1.00 12.47 101 PHE B CA 1
ATOM 1930 C C . PHE B 1 91 ? 7.756 4.276 19.738 1.00 13.12 101 PHE B C 1
ATOM 1931 O O . PHE B 1 91 ? 7.039 3.906 20.680 1.00 13.94 101 PHE B O 1
ATOM 1939 N N . LYS B 1 92 ? 8.762 3.557 19.245 1.00 13.55 102 LYS B N 1
ATOM 1940 C CA . LYS B 1 92 ? 9.249 2.343 19.893 1.00 13.93 102 LYS B CA 1
ATOM 1941 C C . LYS B 1 92 ? 10.672 2.621 20.347 1.00 14.45 102 LYS B C 1
ATOM 1942 O O . LYS B 1 92 ? 11.441 3.271 19.627 1.00 15.60 102 LYS B O 1
ATOM 1948 N N . MET B 1 93 ? 11.021 2.146 21.541 1.00 14.76 103 MET B N 1
ATOM 1949 C CA . MET B 1 93 ? 12.368 2.345 22.058 1.00 15.05 103 MET B CA 1
ATOM 1950 C C . MET B 1 93 ? 13.426 1.819 21.092 1.00 15.18 103 MET B C 1
ATOM 1951 O O . MET B 1 93 ? 13.308 0.709 20.576 1.00 16.67 103 MET B O 1
ATOM 1956 N N . GLY B 1 94 ? 14.421 2.652 20.811 1.00 15.42 104 GLY B N 1
ATOM 1957 C CA . GLY B 1 94 ? 15.546 2.258 19.963 1.00 16.63 104 GLY B CA 1
ATOM 1958 C C . GLY B 1 94 ? 15.299 2.278 18.460 1.00 16.61 104 GLY B C 1
ATOM 1959 O O . GLY B 1 94 ? 16.191 1.939 17.687 1.00 19.09 104 GLY B O 1
ATOM 1960 N N . GLN B 1 95 ? 14.096 2.680 18.043 1.00 15.61 105 GLN B N 1
ATOM 1961 C CA . GLN B 1 95 ? 13.718 2.693 16.625 1.00 14.41 105 GLN B CA 1
ATOM 1962 C C . GLN B 1 95 ? 13.531 4.130 16.151 1.00 14.00 105 GLN B C 1
ATOM 1963 O O . GLN B 1 95 ? 12.772 4.903 16.747 1.00 14.73 105 GLN B O 1
ATOM 1969 N N . GLU B 1 96 ? 14.253 4.494 15.094 1.00 14.97 106 GLU B N 1
ATOM 1970 C CA . GLU B 1 96 ? 14.265 5.876 14.610 1.00 15.85 106 GLU B CA 1
ATOM 1971 C C . GLU B 1 96 ? 12.893 6.301 14.090 1.00 17.39 106 GLU B C 1
ATOM 1972 O O . GLU B 1 96 ? 12.195 5.524 13.427 1.00 17.79 106 GLU B O 1
ATOM 1978 N N . GLY B 1 97 ? 12.510 7.526 14.439 1.00 17.00 107 GLY B N 1
ATOM 1979 C CA . GLY B 1 97 ? 11.358 8.204 13.839 1.00 18.31 107 GLY B CA 1
ATOM 1980 C C . GLY B 1 97 ? 11.776 9.524 13.200 1.00 17.99 107 GLY B C 1
ATOM 1981 O O . GLY B 1 97 ? 12.840 10.054 13.502 1.00 17.40 107 GLY B O 1
ATOM 1982 N N . THR B 1 98 ? 10.935 10.043 12.312 1.00 18.43 108 THR B N 1
ATOM 1983 C CA . THR B 1 98 ? 11.160 11.340 11.667 1.00 19.15 108 THR B CA 1
ATOM 1984 C C . THR B 1 98 ? 9.910 12.201 11.817 1.00 17.63 108 THR B C 1
ATOM 1985 O O . THR B 1 98 ? 8.793 11.740 11.559 1.00 20.11 108 THR B O 1
ATOM 1989 N N . LEU B 1 99 ? 10.113 13.446 12.233 1.00 17.42 109 LEU B N 1
ATOM 1990 C CA . LEU B 1 99 ? 9.063 14.448 12.254 1.00 16.41 109 LEU B CA 1
ATOM 1991 C C . LEU B 1 99 ? 9.484 15.642 11.409 1.00 18.20 109 LEU B C 1
ATOM 1992 O O . LEU B 1 99 ? 10.678 15.886 11.217 1.00 20.66 109 LEU B O 1
ATOM 1997 N N . SER B 1 100 ? 8.499 16.374 10.903 1.00 16.90 110 SER B N 1
ATOM 1998 C CA . SER B 1 100 ? 8.760 17.583 10.129 1.00 18.10 110 SER B CA 1
ATOM 1999 C C . SER B 1 100 ? 7.970 18.752 10.679 1.00 18.06 110 SER B C 1
ATOM 2000 O O . SER B 1 100 ? 6.812 18.603 11.072 1.00 19.47 110 SER B O 1
ATOM 2003 N N . HIS B 1 101 ? 8.611 19.916 10.701 1.00 19.23 111 HIS B N 1
ATOM 2004 C CA . HIS B 1 101 ? 7.970 21.161 11.125 1.00 20.31 111 HIS B CA 1
ATOM 2005 C C . HIS B 1 101 ? 8.360 22.251 10.150 1.00 21.50 111 HIS B C 1
ATOM 2006 O O . HIS B 1 101 ? 9.548 22.521 9.980 1.00 21.79 111 HIS B O 1
ATOM 2013 N N . ASP B 1 102 ? 7.367 22.871 9.511 1.00 23.18 112 ASP B N 1
ATOM 2014 C CA . ASP B 1 102 ? 7.615 23.949 8.538 1.00 24.47 112 ASP B CA 1
ATOM 2015 C C . ASP B 1 102 ? 8.743 23.562 7.562 1.00 23.47 112 ASP B C 1
ATOM 2016 O O . ASP B 1 102 ? 9.683 24.328 7.344 1.00 22.23 112 ASP B O 1
ATOM 2021 N N . GLY B 1 103 ? 8.656 22.353 7.012 1.00 21.92 113 GLY B N 1
ATOM 2022 C CA . GLY B 1 103 ? 9.621 21.864 6.029 1.00 23.54 113 GLY B CA 1
ATOM 2023 C C . GLY B 1 103 ? 11.010 21.471 6.518 1.00 21.23 113 GLY B C 1
ATOM 2024 O O . GLY B 1 103 ? 11.915 21.288 5.697 1.00 23.74 113 GLY B O 1
ATOM 2025 N N A VAL B 1 104 ? 11.188 21.349 7.835 0.23 21.39 114 VAL B N 1
ATOM 2026 N N B VAL B 1 104 ? 11.169 21.334 7.835 0.77 18.74 114 VAL B N 1
ATOM 2027 C CA A VAL B 1 104 ? 12.475 20.940 8.408 0.23 20.13 114 VAL B CA 1
ATOM 2028 C CA B VAL B 1 104 ? 12.450 20.952 8.432 0.77 18.00 114 VAL B CA 1
ATOM 2029 C C A VAL B 1 104 ? 12.362 19.584 9.089 0.23 19.28 114 VAL B C 1
ATOM 2030 C C B VAL B 1 104 ? 12.314 19.564 9.057 0.77 18.09 114 VAL B C 1
ATOM 2031 O O A VAL B 1 104 ? 11.609 19.430 10.052 0.23 20.00 114 VAL B O 1
ATOM 2032 O O B VAL B 1 104 ? 11.486 19.367 9.945 0.77 19.92 114 VAL B O 1
ATOM 2039 N N . ASP B 1 105 ? 13.126 18.617 8.583 1.00 18.07 115 ASP B N 1
ATOM 2040 C CA . ASP B 1 105 ? 13.096 17.230 9.072 1.00 18.71 115 ASP B CA 1
ATOM 2041 C C . ASP B 1 105 ? 13.931 17.050 10.333 1.00 18.60 115 ASP B C 1
ATOM 2042 O O . ASP B 1 105 ? 15.040 17.580 10.454 1.00 19.76 115 ASP B O 1
ATOM 2047 N N . LEU B 1 106 ? 13.383 16.283 11.265 1.00 19.63 116 LEU B N 1
ATOM 2048 C CA . LEU B 1 106 ? 14.040 15.952 12.517 1.00 20.78 116 LEU B CA 1
ATOM 2049 C C . LEU B 1 106 ? 13.989 14.442 12.636 1.00 18.94 116 LEU B C 1
ATOM 2050 O O . LEU B 1 106 ? 12.928 13.843 12.467 1.00 22.54 116 LEU B O 1
ATOM 2055 N N . LYS B 1 107 ? 15.136 13.833 12.911 1.00 16.60 117 LYS B N 1
ATOM 2056 C CA . LYS B 1 107 ? 15.198 12.412 13.217 1.00 15.46 117 LYS B CA 1
ATOM 2057 C C . LYS B 1 107 ? 15.400 12.254 14.713 1.00 14.46 117 LYS B C 1
ATOM 2058 O O . LYS B 1 107 ? 16.128 13.029 15.335 1.00 16.09 117 LYS B O 1
ATOM 2064 N N . TYR B 1 108 ? 14.744 11.264 15.298 1.00 13.26 118 TYR B N 1
ATOM 2065 C CA . TYR B 1 108 ? 14.905 11.012 16.728 1.00 13.98 118 TYR B CA 1
ATOM 2066 C C . TYR B 1 108 ? 14.907 9.534 17.057 1.00 13.80 118 TYR B C 1
ATOM 2067 O O . TYR B 1 108 ? 14.304 8.719 16.339 1.00 15.92 118 TYR B O 1
ATOM 2076 N N . VAL B 1 109 ? 15.591 9.198 18.146 1.00 14.00 119 VAL B N 1
ATOM 2077 C CA . VAL B 1 109 ? 15.539 7.853 18.710 1.00 14.77 119 VAL B CA 1
ATOM 2078 C C . VAL B 1 109 ? 15.393 8.012 20.221 1.00 14.26 119 VAL B C 1
ATOM 2079 O O . VAL B 1 109 ? 16.152 8.767 20.852 1.00 15.26 119 VAL B O 1
ATOM 2083 N N . CYS B 1 110 ? 14.415 7.305 20.788 1.00 14.66 120 CYS B N 1
ATOM 2084 C CA . CYS B 1 110 ? 14.180 7.282 22.219 1.00 14.21 120 CYS B CA 1
ATOM 2085 C C . CYS B 1 110 ? 14.753 6.014 22.838 1.00 14.86 120 CYS B C 1
ATOM 2086 O O . CYS B 1 110 ? 14.569 4.922 22.309 1.00 16.21 120 CYS B O 1
ATOM 2089 N N . THR B 1 111 ? 15.435 6.175 23.970 1.00 14.59 121 THR B N 1
ATOM 2090 C CA . THR B 1 111 ? 15.961 5.052 24.746 1.00 14.93 121 THR B CA 1
ATOM 2091 C C . THR B 1 111 ? 15.700 5.316 26.227 1.00 15.79 121 THR B C 1
ATOM 2092 O O . THR B 1 111 ? 15.259 6.410 26.617 1.00 14.88 121 THR B O 1
ATOM 2096 N N . GLU B 1 112 ? 15.952 4.304 27.050 1.00 16.97 122 GLU B N 1
ATOM 2097 C CA . GLU B 1 112 ? 15.798 4.445 28.492 1.00 17.37 122 GLU B CA 1
ATOM 2098 C C . GLU B 1 112 ? 17.108 4.179 29.187 1.00 19.12 122 GLU B C 1
ATOM 2099 O O . GLU B 1 112 ? 17.876 3.316 28.756 1.00 20.39 122 GLU B O 1
ATOM 2105 N N . ASP B 1 113 ? 17.366 4.941 30.244 1.00 18.43 123 ASP B N 1
ATOM 2106 C CA . ASP B 1 113 ? 18.452 4.631 31.172 1.00 19.62 123 ASP B CA 1
ATOM 2107 C C . ASP B 1 113 ? 17.814 4.569 32.549 1.00 19.52 123 ASP B C 1
ATOM 2108 O O . ASP B 1 113 ? 17.565 5.606 33.175 1.00 20.03 123 ASP B O 1
ATOM 2113 N N . GLY B 1 114 ? 17.528 3.346 33.000 1.00 19.17 124 GLY B N 1
ATOM 2114 C CA . GLY B 1 114 ? 16.727 3.142 34.209 1.00 19.23 124 GLY B CA 1
ATOM 2115 C C . GLY B 1 114 ? 15.396 3.856 34.056 1.00 18.37 124 GLY B C 1
ATOM 2116 O O . GLY B 1 114 ? 14.679 3.637 33.080 1.00 18.53 124 GLY B O 1
ATOM 2117 N N . GLU B 1 115 ? 15.100 4.750 34.995 1.00 15.95 125 GLU B N 1
ATOM 2118 C CA . GLU B 1 115 ? 13.853 5.522 34.978 1.00 13.59 125 GLU B CA 1
ATOM 2119 C C . GLU B 1 115 ? 13.851 6.763 34.077 1.00 13.68 125 GLU B C 1
ATOM 2120 O O . GLU B 1 115 ? 12.826 7.448 33.975 1.00 13.62 125 GLU B O 1
ATOM 2126 N N A GLN B 1 116 ? 14.991 7.056 33.458 0.41 14.05 126 GLN B N 1
ATOM 2127 N N B GLN B 1 116 ? 14.985 7.050 33.434 0.59 13.13 126 GLN B N 1
ATOM 2128 C CA A GLN B 1 116 ? 15.107 8.216 32.585 0.41 14.63 126 GLN B CA 1
ATOM 2129 C CA B GLN B 1 116 ? 15.141 8.261 32.612 0.59 13.48 126 GLN B CA 1
ATOM 2130 C C A GLN B 1 116 ? 14.693 7.865 31.174 0.41 14.45 126 GLN B C 1
ATOM 2131 C C B GLN B 1 116 ? 14.880 7.981 31.135 0.59 13.58 126 GLN B C 1
ATOM 2132 O O A GLN B 1 116 ? 14.933 6.753 30.710 0.41 15.31 126 GLN B O 1
ATOM 2133 O O B GLN B 1 116 ? 15.439 7.033 30.578 0.59 14.01 126 GLN B O 1
ATOM 2144 N N . LEU B 1 117 ? 14.042 8.818 30.516 1.00 12.59 127 LEU B N 1
ATOM 2145 C CA . LEU B 1 117 ? 13.792 8.744 29.078 1.00 11.98 127 LEU B CA 1
ATOM 2146 C C . LEU B 1 117 ? 14.818 9.634 28.398 1.00 13.13 127 LEU B C 1
ATOM 2147 O O . LEU B 1 117 ? 15.023 10.767 28.822 1.00 14.01 127 LEU B O 1
ATOM 2152 N N . ILE B 1 118 ? 15.453 9.111 27.351 1.00 12.79 128 ILE B N 1
ATOM 2153 C CA . ILE B 1 118 ? 16.468 9.854 26.608 1.00 13.59 128 ILE B CA 1
ATOM 2154 C C . ILE B 1 118 ? 16.013 9.941 25.153 1.00 13.28 128 ILE B C 1
ATOM 2155 O O . ILE B 1 118 ? 15.645 8.935 24.560 1.00 15.19 128 ILE B O 1
ATOM 2160 N N . THR B 1 119 ? 16.023 11.151 24.595 1.00 12.67 129 THR B N 1
ATOM 2161 C CA . THR B 1 119 ? 15.683 11.358 23.190 1.00 13.28 129 THR B CA 1
ATOM 2162 C C . THR B 1 119 ? 16.861 12.009 22.493 1.00 14.24 129 THR B C 1
ATOM 2163 O O . THR B 1 119 ? 17.257 13.137 22.842 1.00 15.01 129 THR B O 1
ATOM 2167 N N A LYS B 1 120 ? 17.435 11.289 21.527 0.43 14.20 130 LYS B N 1
ATOM 2168 N N B LYS B 1 120 ? 17.419 11.286 21.524 0.57 13.08 130 LYS B N 1
ATOM 2169 C CA A LYS B 1 120 ? 18.532 11.808 20.711 0.43 15.10 130 LYS B CA 1
ATOM 2170 C CA B LYS B 1 120 ? 18.513 11.793 20.706 0.57 12.85 130 LYS B CA 1
ATOM 2171 C C A LYS B 1 120 ? 17.926 12.351 19.432 0.43 14.79 130 LYS B C 1
ATOM 2172 C C B LYS B 1 120 ? 17.916 12.349 19.421 0.57 13.28 130 LYS B C 1
ATOM 2173 O O A LYS B 1 120 ? 17.284 11.608 18.694 0.43 15.43 130 LYS B O 1
ATOM 2174 O O B LYS B 1 120 ? 17.269 11.618 18.672 0.57 14.43 130 LYS B O 1
ATOM 2185 N N . ILE B 1 121 ? 18.136 13.642 19.183 1.00 14.59 131 ILE B N 1
ATOM 2186 C CA . ILE B 1 121 ? 17.529 14.360 18.051 1.00 14.95 131 ILE B CA 1
ATOM 2187 C C . ILE B 1 121 ? 18.623 14.820 17.099 1.00 16.26 131 ILE B C 1
ATOM 2188 O O . ILE B 1 121 ? 19.646 15.358 17.532 1.00 18.47 131 ILE B O 1
ATOM 2193 N N . ASN B 1 122 ? 18.406 14.591 15.806 1.00 15.78 132 ASN B N 1
ATOM 2194 C CA . ASN B 1 122 ? 19.300 15.072 14.767 1.00 17.63 132 ASN B CA 1
ATOM 2195 C C . ASN B 1 122 ? 18.499 15.848 13.733 1.00 17.35 132 ASN B C 1
ATOM 2196 O O . ASN B 1 122 ? 17.450 15.385 13.282 1.00 18.21 132 ASN B O 1
ATOM 2201 N N . ILE B 1 123 ? 18.975 17.043 13.397 1.00 19.67 133 ILE B N 1
ATOM 2202 C CA . ILE B 1 123 ? 18.422 17.820 12.285 1.00 21.50 133 ILE B CA 1
ATOM 2203 C C . ILE B 1 123 ? 19.517 17.846 11.213 1.00 24.12 133 ILE B C 1
ATOM 2204 O O . ILE B 1 123 ? 20.412 18.695 11.268 1.00 25.59 133 ILE B O 1
ATOM 2209 N N . PRO B 1 124 ? 19.465 16.891 10.253 1.00 27.43 134 PRO B N 1
ATOM 2210 C CA . PRO B 1 124 ? 20.531 16.735 9.251 1.00 29.59 134 PRO B CA 1
ATOM 2211 C C . PRO B 1 124 ? 20.783 17.998 8.421 1.00 30.80 134 PRO B C 1
ATOM 2212 O O . PRO B 1 124 ? 21.936 18.281 8.077 1.00 33.35 134 PRO B O 1
ATOM 2216 N N . SER B 1 125 ? 19.722 18.757 8.138 1.00 30.51 135 SER B N 1
ATOM 2217 C CA . SER B 1 125 ? 19.821 19.992 7.339 1.00 31.61 135 SER B CA 1
ATOM 2218 C C . SER B 1 125 ? 20.621 21.111 8.016 1.00 32.83 135 SER B C 1
ATOM 2219 O O . SER B 1 125 ? 21.209 21.950 7.334 1.00 34.46 135 SER B O 1
ATOM 2222 N N . LYS B 1 126 ? 20.624 21.117 9.348 1.00 30.79 136 LYS B N 1
ATOM 2223 C CA . LYS B 1 126 ? 21.375 22.096 10.141 1.00 33.40 136 LYS B CA 1
ATOM 2224 C C . LYS B 1 126 ? 22.668 21.504 10.732 1.00 33.37 136 LYS B C 1
ATOM 2225 O O . LYS B 1 126 ? 23.406 22.204 11.437 1.00 34.50 136 LYS B O 1
ATOM 2231 N N . ASN B 1 127 ? 22.930 20.226 10.428 1.00 31.97 137 ASN B N 1
ATOM 2232 C CA . ASN B 1 127 ? 24.006 19.417 11.036 1.00 33.64 137 ASN B CA 1
ATOM 2233 C C . ASN B 1 127 ? 24.023 19.551 12.571 1.00 32.47 137 ASN B C 1
ATOM 2234 O O . ASN B 1 127 ? 25.069 19.739 13.199 1.00 33.08 137 ASN B O 1
ATOM 2239 N N . GLN B 1 128 ? 22.832 19.437 13.152 1.00 28.13 138 GLN B N 1
ATOM 2240 C CA . GLN B 1 128 ? 22.596 19.785 14.542 1.00 27.90 138 GLN B CA 1
ATOM 2241 C C . GLN B 1 128 ? 22.094 18.574 15.315 1.00 26.61 138 GLN B C 1
ATOM 2242 O O . GLN B 1 128 ? 21.185 17.880 14.870 1.00 28.38 138 GLN B O 1
ATOM 2248 N N . GLU B 1 129 ? 22.697 18.336 16.474 1.00 25.25 139 GLU B N 1
ATOM 2249 C CA . GLU B 1 129 ? 22.275 17.263 17.368 1.00 22.94 139 GLU B CA 1
ATOM 2250 C C . GLU B 1 129 ? 21.909 17.826 18.737 1.00 21.36 139 GLU B C 1
ATOM 2251 O O . GLU B 1 129 ? 22.596 18.703 19.261 1.00 23.13 139 GLU B O 1
ATOM 2257 N N . THR B 1 130 ? 20.806 17.330 19.288 1.00 18.52 140 THR B N 1
ATOM 2258 C CA . THR B 1 130 ? 20.383 17.648 20.651 1.00 17.48 140 THR B CA 1
ATOM 2259 C C . THR B 1 130 ? 20.077 16.343 21.384 1.00 16.70 140 THR B C 1
ATOM 2260 O O . THR B 1 130 ? 19.430 15.452 20.829 1.00 18.89 140 THR B O 1
ATOM 2264 N N . ILE B 1 131 ? 20.564 16.244 22.619 1.00 15.29 141 ILE B N 1
ATOM 2265 C CA . ILE B 1 131 ? 20.211 15.147 23.525 1.00 15.46 141 ILE B CA 1
ATOM 2266 C C . ILE B 1 131 ? 19.255 15.708 24.571 1.00 14.75 141 ILE B C 1
ATOM 2267 O O . ILE B 1 131 ? 19.573 16.691 25.249 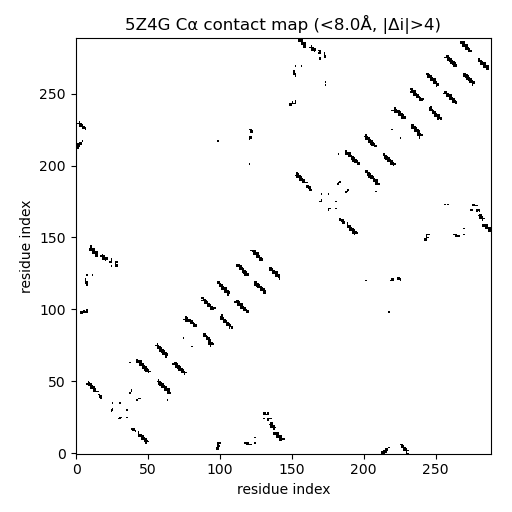1.00 15.28 141 ILE B O 1
ATOM 2272 N N . VAL B 1 132 ? 18.086 15.084 24.690 1.00 13.79 142 VAL B N 1
ATOM 2273 C CA . VAL B 1 132 ? 17.057 15.521 25.626 1.00 14.20 142 VAL B CA 1
ATOM 2274 C C . VAL B 1 132 ? 16.852 14.398 26.637 1.00 14.02 142 VAL B C 1
ATOM 2275 O O . VAL B 1 132 ? 16.770 13.227 26.256 1.00 15.74 142 VAL B O 1
ATOM 2279 N N . THR B 1 133 ? 16.812 14.746 27.922 1.00 13.27 143 THR B N 1
ATOM 2280 C CA . THR B 1 133 ? 16.549 13.747 28.963 1.00 13.99 143 THR B CA 1
ATOM 2281 C C . THR B 1 133 ? 15.328 14.151 29.776 1.00 13.16 143 THR B C 1
ATOM 2282 O O . THR B 1 133 ? 15.112 15.350 30.016 1.00 14.60 143 THR B O 1
ATOM 2286 N N . TYR B 1 134 ? 14.558 13.151 30.207 1.00 12.16 144 TYR B N 1
ATOM 2287 C CA . TYR B 1 134 ? 13.356 13.351 31.027 1.00 11.55 144 TYR B CA 1
ATOM 2288 C C . TYR B 1 134 ? 13.542 12.564 32.316 1.00 11.88 144 TYR B C 1
ATOM 2289 O O . TYR B 1 134 ? 13.610 11.335 32.300 1.00 13.67 144 TYR B O 1
ATOM 2298 N N . THR B 1 135 ? 13.664 13.293 33.422 1.00 12.34 145 THR B N 1
ATOM 2299 C CA . THR B 1 135 ? 13.861 12.717 34.734 1.00 13.08 145 THR B CA 1
ATOM 2300 C C . THR B 1 135 ? 12.714 13.168 35.633 1.00 12.38 145 THR B C 1
ATOM 2301 O O . THR B 1 135 ? 12.524 14.367 35.868 1.00 13.80 145 THR B O 1
ATOM 2305 N N . ALA B 1 136 ? 11.953 12.199 36.132 1.00 13.89 146 ALA B N 1
ATOM 2306 C CA . ALA B 1 136 ? 10.777 12.500 36.936 1.00 13.90 146 ALA B CA 1
ATOM 2307 C C . ALA B 1 136 ? 10.777 11.738 38.243 1.00 14.30 146 ALA B C 1
ATOM 2308 O O . ALA B 1 136 ? 11.215 10.591 38.301 1.00 15.58 146 ALA B O 1
ATOM 2310 N N A THR B 1 137 ? 10.273 12.383 39.291 0.34 15.00 147 THR B N 1
ATOM 2311 N N B THR B 1 137 ? 10.321 12.400 39.299 0.66 14.44 147 THR B N 1
ATOM 2312 C CA A THR B 1 137 ? 10.012 11.726 40.568 0.34 15.97 147 THR B CA 1
ATOM 2313 C CA B THR B 1 137 ? 9.997 11.728 40.551 0.66 14.36 147 THR B CA 1
ATOM 2314 C C A THR B 1 137 ? 8.748 12.316 41.153 0.34 16.00 147 THR B C 1
ATOM 2315 C C B THR B 1 137 ? 8.699 12.343 41.008 0.66 14.26 147 THR B C 1
ATOM 2316 O O A THR B 1 137 ? 8.714 13.502 41.492 0.34 15.87 147 THR B O 1
ATOM 2317 O O B THR B 1 137 ? 8.593 13.568 41.112 0.66 13.56 147 THR B O 1
ATOM 2324 N N . GLY B 1 138 ? 7.712 11.483 41.251 1.00 15.44 148 GLY B N 1
ATOM 2325 C CA . GLY B 1 138 ? 6.387 11.919 41.706 1.00 14.79 148 GLY B CA 1
ATOM 2326 C C . GLY B 1 138 ? 5.793 12.955 40.768 1.00 13.57 148 GLY B C 1
ATOM 2327 O O . GLY B 1 138 ? 5.697 12.727 39.549 1.00 14.51 148 GLY B O 1
ATOM 2328 N N . ASP B 1 139 ? 5.445 14.111 41.338 1.00 13.24 149 ASP B N 1
ATOM 2329 C CA . ASP B 1 139 ? 4.738 15.172 40.616 1.00 13.35 149 ASP B CA 1
ATOM 2330 C C . ASP B 1 139 ? 5.631 16.102 39.793 1.00 13.23 149 ASP B C 1
ATOM 2331 O O . ASP B 1 139 ? 5.125 17.040 39.176 1.00 13.69 149 ASP B O 1
ATOM 2336 N N . ASP B 1 140 ? 6.943 15.852 39.780 1.00 12.65 150 ASP B N 1
ATOM 2337 C CA . ASP B 1 140 ? 7.900 16.782 39.162 1.00 12.78 150 ASP B CA 1
ATOM 2338 C C . ASP B 1 140 ? 8.717 16.142 38.062 1.00 12.08 150 ASP B C 1
ATOM 2339 O O . ASP B 1 140 ? 9.220 15.025 38.229 1.00 14.78 150 ASP B O 1
ATOM 2344 N N A LEU B 1 141 ? 8.834 16.846 36.938 0.60 12.10 151 LEU B N 1
ATOM 2345 N N B LEU B 1 141 ? 8.851 16.859 36.945 0.40 12.15 151 LEU B N 1
ATOM 2346 C CA A LEU B 1 141 ? 9.663 16.395 35.825 0.60 12.14 151 LEU B CA 1
ATOM 2347 C CA B LEU B 1 141 ? 9.642 16.408 35.799 0.40 12.18 151 LEU B CA 1
ATOM 2348 C C A LEU B 1 141 ? 10.695 17.452 35.467 0.60 11.61 151 LEU B C 1
ATOM 2349 C C B LEU B 1 141 ? 10.688 17.445 35.425 0.40 11.62 151 LEU B C 1
ATOM 2350 O O A LEU B 1 141 ? 10.367 18.634 35.319 0.60 12.92 151 LEU B O 1
ATOM 2351 O O B LEU B 1 141 ? 10.362 18.617 35.242 0.40 12.63 151 LEU B O 1
ATOM 2360 N N . GLU B 1 142 ? 11.943 17.007 35.330 1.00 12.22 152 GLU B N 1
ATOM 2361 C CA . GLU B 1 142 ? 13.034 17.844 34.810 1.00 12.78 152 GLU B CA 1
ATOM 2362 C C . GLU B 1 142 ? 13.371 17.381 33.392 1.00 12.96 152 GLU B C 1
ATOM 2363 O O . GLU B 1 142 ? 13.639 16.197 33.162 1.00 13.93 152 GLU B O 1
ATOM 2369 N N . GLN B 1 143 ? 13.334 18.316 32.450 1.00 12.08 153 GLN B N 1
ATOM 2370 C CA . GLN B 1 143 ? 13.728 18.070 31.075 1.00 12.75 153 GLN B CA 1
ATOM 2371 C C . GLN B 1 143 ? 15.046 18.806 30.807 1.00 13.44 153 GLN B C 1
ATOM 2372 O O . GLN B 1 143 ? 15.115 20.029 30.947 1.00 16.22 153 GLN B O 1
ATOM 2378 N N . THR B 1 144 ? 16.090 18.066 30.440 1.00 13.35 154 THR B N 1
ATOM 2379 C CA . THR B 1 144 ? 17.351 18.724 30.066 1.00 14.62 154 THR B CA 1
ATOM 2380 C C . THR B 1 144 ? 17.562 18.573 28.577 1.00 15.15 154 THR B C 1
ATOM 2381 O O . THR B 1 144 ? 17.144 17.576 27.987 1.00 16.56 154 THR B O 1
ATOM 2385 N N . PHE B 1 145 ? 18.205 19.566 27.975 1.00 15.00 155 PHE B N 1
ATOM 2386 C CA . PHE B 1 145 ? 18.511 19.534 26.548 1.00 14.68 155 PHE B CA 1
ATOM 2387 C C . PHE B 1 145 ? 19.891 20.104 26.307 1.00 16.56 155 PHE B C 1
ATOM 2388 O O . PHE B 1 145 ? 20.218 21.197 26.791 1.00 17.52 155 PHE B O 1
ATOM 2396 N N . THR B 1 146 ? 20.701 19.333 25.583 1.00 15.51 156 THR B N 1
ATOM 2397 C CA . THR B 1 146 ? 22.097 19.677 25.347 1.00 17.67 156 THR B CA 1
ATOM 2398 C C . THR B 1 146 ? 22.415 19.669 23.867 1.00 19.16 156 THR B C 1
ATOM 2399 O O . THR B 1 146 ? 22.189 18.676 23.179 1.00 20.00 156 THR B O 1
ATOM 2403 N N . SER B 1 147 ? 22.955 20.789 23.398 1.00 20.68 157 SER B N 1
ATOM 2404 C CA . SER B 1 147 ? 23.404 20.931 22.023 1.00 23.44 157 SER B CA 1
ATOM 2405 C C . SER B 1 147 ? 24.665 21.781 22.030 1.00 26.51 157 SER B C 1
ATOM 2406 O O . SER B 1 147 ? 24.704 22.826 22.686 1.00 26.71 157 SER B O 1
ATOM 2409 N N . ASN B 1 148 ? 25.689 21.303 21.319 1.00 28.48 158 ASN B N 1
ATOM 2410 C CA . ASN B 1 148 ? 26.989 21.988 21.174 1.00 29.67 158 ASN B CA 1
ATOM 2411 C C . ASN B 1 148 ? 27.613 22.409 22.512 1.00 28.75 158 ASN B C 1
ATOM 2412 O O . ASN B 1 148 ? 28.093 23.537 22.673 1.00 32.56 158 ASN B O 1
ATOM 2417 N N . GLY B 1 149 ? 27.592 21.485 23.467 1.00 24.11 159 GLY B N 1
ATOM 2418 C CA . GLY B 1 149 ? 28.164 21.711 24.789 1.00 23.94 159 GLY B CA 1
ATOM 2419 C C . GLY B 1 149 ? 27.367 22.595 25.736 1.00 22.81 159 GLY B C 1
ATOM 2420 O O . GLY B 1 149 ? 27.831 22.863 26.839 1.00 22.74 159 GLY B O 1
ATOM 2421 N N . VAL B 1 150 ? 26.173 23.036 25.329 1.00 22.23 160 VAL B N 1
ATOM 2422 C CA . VAL B 1 150 ? 25.343 23.917 26.170 1.00 19.92 160 VAL B CA 1
ATOM 2423 C C . VAL B 1 150 ? 24.059 23.200 26.593 1.00 18.64 160 VAL B C 1
ATOM 2424 O O . VAL B 1 150 ? 23.341 22.668 25.746 1.00 19.67 160 VAL B O 1
ATOM 2428 N N . THR B 1 151 ? 23.794 23.191 27.903 1.00 18.78 161 THR B N 1
ATOM 2429 C CA . THR B 1 151 ? 22.633 22.509 28.496 1.00 18.98 161 THR B CA 1
ATOM 2430 C C . THR B 1 151 ? 21.618 23.494 29.061 1.00 18.94 161 THR B C 1
ATOM 2431 O O . THR B 1 151 ? 21.954 24.357 29.882 1.00 21.05 161 THR B O 1
ATOM 2435 N N . GLY B 1 152 ? 20.378 23.349 28.606 1.00 17.08 162 GLY B N 1
ATOM 2436 C CA . GLY B 1 152 ? 19.237 24.015 29.210 1.00 17.09 162 GLY B CA 1
ATOM 2437 C C . GLY B 1 152 ? 18.419 23.026 30.021 1.00 16.50 162 GLY B C 1
ATOM 2438 O O . GLY B 1 152 ? 18.473 21.825 29.773 1.00 16.57 162 GLY B O 1
ATOM 2439 N N . LYS B 1 153 ? 17.675 23.529 31.005 1.00 17.81 163 LYS B N 1
ATOM 2440 C CA . LYS B 1 153 ? 16.826 22.680 31.854 1.00 17.29 163 LYS B CA 1
ATOM 2441 C C . LYS B 1 153 ? 15.477 23.337 32.065 1.00 17.62 163 LYS B C 1
ATOM 2442 O O . LYS B 1 153 ? 15.396 24.520 32.403 1.00 22.29 163 LYS B O 1
ATOM 2448 N N . ARG B 1 154 ? 14.421 22.557 31.877 1.00 14.51 164 ARG B N 1
ATOM 2449 C CA . ARG B 1 154 ? 13.065 23.031 32.056 1.00 13.69 164 ARG B CA 1
ATOM 2450 C C . ARG B 1 154 ? 12.312 22.104 32.995 1.00 12.54 164 ARG B C 1
ATOM 2451 O O . ARG B 1 154 ? 12.494 20.886 32.941 1.00 14.19 164 ARG B O 1
ATOM 2459 N N A TRP B 1 155 ? 11.444 22.681 33.820 0.68 12.82 165 TRP B N 1
ATOM 2460 N N B TRP B 1 155 ? 11.465 22.688 33.838 0.32 11.84 165 TRP B N 1
ATOM 2461 C CA A TRP B 1 155 ? 10.681 21.922 34.805 0.68 12.44 165 TRP B CA 1
ATOM 2462 C CA B TRP B 1 155 ? 10.666 21.939 34.800 0.32 10.88 165 TRP B CA 1
ATOM 2463 C C A TRP B 1 155 ? 9.188 21.928 34.504 0.68 12.38 165 TRP B C 1
ATOM 2464 C C B TRP B 1 155 ? 9.212 21.868 34.372 0.32 10.98 165 TRP B C 1
ATOM 2465 O O A TRP B 1 155 ? 8.651 22.928 34.001 0.68 12.34 165 TRP B O 1
ATOM 2466 O O B TRP B 1 155 ? 8.722 22.757 33.663 0.32 11.54 165 TRP B O 1
ATOM 2487 N N . TYR B 1 156 ? 8.544 20.794 34.799 1.00 11.28 166 TYR B N 1
ATOM 2488 C CA . TYR B 1 156 ? 7.107 20.586 34.565 1.00 10.81 166 TYR B CA 1
ATOM 2489 C C . TYR B 1 156 ? 6.477 20.014 35.821 1.00 11.53 166 TYR B C 1
ATOM 2490 O O . TYR B 1 156 ? 7.151 19.317 36.587 1.00 12.09 166 TYR B O 1
ATOM 2499 N N A LYS B 1 157 ? 5.192 20.311 36.015 0.45 11.90 167 LYS B N 1
ATOM 2500 N N B LYS B 1 157 ? 5.192 20.310 36.017 0.55 11.66 167 LYS B N 1
ATOM 2501 C CA A LYS B 1 157 ? 4.387 19.766 37.108 0.45 12.50 167 LYS B CA 1
ATOM 2502 C CA B LYS B 1 157 ? 4.396 19.763 37.114 0.55 11.90 167 LYS B CA 1
ATOM 2503 C C A LYS B 1 157 ? 3.364 18.806 36.534 0.45 12.01 167 LYS B C 1
ATOM 2504 C C B LYS B 1 157 ? 3.344 18.820 36.550 0.55 11.80 167 LYS B C 1
ATOM 2505 O O A LYS B 1 157 ? 2.797 19.076 35.468 0.45 12.21 167 LYS B O 1
ATOM 2506 O O B LYS B 1 157 ? 2.741 19.113 35.512 0.55 12.12 167 LYS B O 1
ATOM 2517 N N . LYS B 1 158 ? 3.117 17.701 37.243 1.00 11.58 168 LYS B N 1
ATOM 2518 C CA . LYS B 1 158 ? 2.125 16.714 36.816 1.00 11.85 168 LYS B CA 1
ATOM 2519 C C . LYS B 1 158 ? 0.709 17.280 36.914 1.00 13.25 168 LYS B C 1
ATOM 2520 O O . LYS B 1 158 ? 0.369 17.958 37.893 1.00 14.96 168 LYS B O 1
ATOM 2526 N N . ILE B 1 159 ? -0.091 17.004 35.881 1.00 15.43 169 ILE B N 1
ATOM 2527 C CA . ILE B 1 159 ? -1.521 17.302 35.876 1.00 19.32 169 ILE B CA 1
ATOM 2528 C C . ILE B 1 159 ? -2.251 15.984 36.115 1.00 23.23 169 ILE B C 1
ATOM 2529 O O . ILE B 1 159 ? -2.130 15.047 35.313 1.00 24.85 169 ILE B O 1
ATOM 2534 N N . HIS B 1 160 ? -2.988 15.920 37.222 1.00 29.76 170 HIS B N 1
ATOM 2535 C CA . HIS B 1 160 ? -3.717 14.710 37.625 1.00 37.15 170 HIS B CA 1
ATOM 2536 C C . HIS B 1 160 ? -5.130 14.693 37.057 1.00 42.18 170 HIS B C 1
ATOM 2537 O O . HIS B 1 160 ? -5.792 15.728 36.979 1.00 47.13 170 HIS B O 1
#

Sequence (289 aa):
SQWTGKPWLGKWEESIDGTPENWEAFVKAANIPPKDQALYNGKQKTLLKYWKEAGEDHYHVQTTSFPGTEHHKMMETSFKMGQEGTLSHDGVDLKYVVCTEDGEQQLITKINIPSKNQEETIIVTYTATGDDLEQTFTSNGVTGKRWWYKKKIHASQWTGKPWLGKWESIIDDGTPENWEAFVKAANIPPKDQALYNGKQKTLLLKKYWKKEAGEDHYHVQTSSFPGTEHHKMMETSFKMGQEGTLSHDGVVDLKYVCTEDGEQQLITKKINIPSKNQETIVTYTATTGDDLLEQTFTSNGVTGKRWWYKKKIH

Radius of gyration: 22.44 Å; Cα contacts (8 Å, |Δi|>4): 758; chains: 2; bounding box: 45×53×61 Å

InterPro domains:
  IPR012674 Calycin [G3DSA:2.40.128.20] (32-170)
  IPR012674 Calycin [SSF50814] (34-169)

Nearest PDB structures (foldseek):
  5z4g-assembly2_B  TM=1.000E+00  e=1.111E-24  Ramazzottius varieornatus
  5xna-assembly1_B  TM=8.868E-01  e=6.342E-13  Ramazzottius varieornatus
  3akn-assembly1_A  TM=8.353E-01  e=1.346E-09  Rattus norvegicus
  1dc9-assembly1_A  TM=8.309E-01  e=4.910E-09  Rattus norvegicus
  1icn-assembly1_A  TM=8.288E-01  e=7.054E-09  Rattus norvegicus

Organism: Ramazzottius varieornatus (NCBI:txid947166)